Protein AF-A0A1R1XYM7-F1 (afdb_monomer_lite)

Structure (mmCIF, N/CA/C/O backbone):
data_AF-A0A1R1XYM7-F1
#
_entry.id   AF-A0A1R1XYM7-F1
#
loop_
_atom_site.group_PDB
_atom_site.id
_atom_site.type_symbol
_atom_site.label_atom_id
_atom_site.label_alt_id
_atom_site.label_comp_id
_atom_site.label_asym_id
_atom_site.label_entity_id
_atom_site.label_seq_id
_atom_site.pdbx_PDB_ins_code
_atom_site.Cartn_x
_atom_site.Cartn_y
_atom_site.Cartn_z
_atom_site.occupancy
_atom_site.B_iso_or_equiv
_atom_site.auth_seq_id
_atom_site.auth_comp_id
_atom_site.auth_asym_id
_atom_site.auth_atom_id
_atom_site.pdbx_PDB_model_num
ATOM 1 N N . MET A 1 1 ? -26.511 -10.473 -13.320 1.00 28.94 1 MET A N 1
ATOM 2 C CA . MET A 1 1 ? -27.249 -9.234 -13.629 1.00 28.94 1 MET A CA 1
ATOM 3 C C . MET A 1 1 ? -27.789 -8.678 -12.320 1.00 28.94 1 MET A C 1
ATOM 5 O O . MET A 1 1 ? -28.773 -9.198 -11.818 1.00 28.94 1 MET A O 1
ATOM 9 N N . LEU A 1 2 ? -27.101 -7.700 -11.727 1.00 20.98 2 LEU A N 1
ATOM 10 C CA . LEU A 1 2 ? -27.643 -6.892 -10.636 1.00 20.98 2 LEU A CA 1
ATOM 11 C C . LEU A 1 2 ? -27.664 -5.451 -11.152 1.00 20.98 2 LEU A C 1
ATOM 13 O O . LEU A 1 2 ? -26.618 -4.870 -11.427 1.00 20.98 2 LEU A O 1
ATOM 17 N N . LEU A 1 3 ? -28.877 -4.959 -11.401 1.00 19.39 3 LEU A N 1
ATOM 18 C CA . LEU A 1 3 ? -29.184 -3.591 -11.799 1.00 19.39 3 LEU A CA 1
ATOM 19 C C . LEU A 1 3 ? -28.973 -2.669 -10.594 1.00 19.39 3 LEU A C 1
ATOM 21 O O . LEU A 1 3 ? -29.621 -2.862 -9.568 1.00 19.39 3 LEU A O 1
ATOM 25 N N . ILE A 1 4 ? -28.185 -1.610 -10.758 1.00 22.78 4 ILE A N 1
ATOM 26 C CA . ILE A 1 4 ? -28.356 -0.378 -9.984 1.00 22.78 4 ILE A CA 1
ATOM 27 C C . ILE A 1 4 ? -28.741 0.700 -10.998 1.00 22.78 4 ILE A C 1
ATOM 29 O O . ILE A 1 4 ? -27.950 1.086 -11.855 1.00 22.78 4 ILE A O 1
ATOM 33 N N . ARG A 1 5 ? -30.019 1.099 -10.964 1.00 20.03 5 ARG A N 1
ATOM 34 C CA . ARG A 1 5 ? -30.590 2.178 -11.780 1.00 20.03 5 ARG A CA 1
ATOM 35 C C . ARG A 1 5 ? -30.190 3.521 -11.171 1.00 20.03 5 ARG A C 1
ATOM 37 O O . ARG A 1 5 ? -30.667 3.847 -10.089 1.00 20.03 5 ARG A O 1
ATOM 44 N N . PHE A 1 6 ? -29.441 4.330 -11.911 1.00 24.89 6 PHE A N 1
ATOM 45 C CA . PHE A 1 6 ? -29.467 5.782 -11.743 1.00 24.89 6 PHE A CA 1
ATOM 46 C C . PHE A 1 6 ? -30.508 6.364 -12.713 1.00 24.89 6 PHE A C 1
ATOM 48 O O . PHE A 1 6 ? -30.539 6.017 -13.895 1.00 24.89 6 PHE A O 1
ATOM 55 N N . ARG A 1 7 ? -31.439 7.165 -12.183 1.00 22.94 7 ARG A N 1
ATOM 56 C CA . ARG A 1 7 ? -32.520 7.832 -12.929 1.00 22.94 7 ARG A CA 1
ATOM 57 C C . ARG A 1 7 ? -31.950 9.018 -13.729 1.00 22.94 7 ARG A C 1
ATOM 59 O O . ARG A 1 7 ? -31.393 9.909 -13.107 1.00 22.94 7 ARG A O 1
ATOM 66 N N . ASN A 1 8 ? -32.238 9.030 -15.041 1.00 25.27 8 ASN A N 1
ATOM 67 C CA . ASN A 1 8 ? -32.225 10.147 -16.016 1.00 25.27 8 ASN A CA 1
ATOM 68 C C . ASN A 1 8 ? -30.852 10.827 -16.284 1.00 25.27 8 ASN A C 1
ATOM 70 O O . ASN A 1 8 ? -30.163 11.197 -15.354 1.00 25.27 8 ASN A O 1
ATOM 74 N N . ALA A 1 9 ? -30.374 11.075 -17.512 1.00 25.50 9 ALA A N 1
ATOM 75 C CA . ALA A 1 9 ? -31.024 11.134 -18.818 1.00 25.50 9 ALA A CA 1
ATOM 76 C C . ALA A 1 9 ? -30.045 10.838 -19.988 1.00 25.50 9 ALA A C 1
ATOM 78 O O . ALA A 1 9 ? -28.945 11.372 -20.060 1.00 25.50 9 ALA A O 1
ATOM 79 N N . SER A 1 10 ? -30.542 10.002 -20.908 1.00 28.11 10 SER A N 1
ATOM 80 C CA . SER A 1 10 ? -30.482 10.050 -22.383 1.00 28.11 10 SER A CA 1
ATOM 81 C C . SER A 1 10 ? -29.161 10.054 -23.183 1.00 28.11 10 SER A C 1
ATOM 83 O O . SER A 1 10 ? -28.454 11.049 -23.263 1.00 28.11 10 SER A O 1
ATOM 85 N N . LYS A 1 11 ? -29.070 8.977 -23.989 1.00 33.97 11 LYS A N 1
ATOM 86 C CA . LYS A 1 11 ? -28.402 8.779 -25.295 1.00 33.97 11 LYS A CA 1
ATOM 87 C C . LYS A 1 11 ? -26.883 8.560 -25.298 1.00 33.97 11 LYS A C 1
ATOM 89 O O . LYS A 1 11 ? -26.107 9.472 -25.540 1.00 33.97 11 LYS A O 1
ATOM 94 N N . ALA A 1 12 ? -26.493 7.286 -25.246 1.00 24.34 12 ALA A N 1
ATOM 95 C CA . ALA A 1 12 ? -25.263 6.806 -25.873 1.00 24.34 12 ALA A CA 1
ATOM 96 C C . ALA A 1 12 ? -25.554 5.497 -26.621 1.00 24.34 12 ALA A C 1
ATOM 98 O O . ALA A 1 12 ? -26.189 4.592 -26.080 1.00 24.34 12 ALA A O 1
ATOM 99 N N . HIS A 1 13 ? -25.143 5.439 -27.889 1.00 26.58 13 HIS A N 1
ATOM 100 C CA . HIS A 1 13 ? -25.201 4.240 -28.720 1.00 26.58 13 HIS A CA 1
ATOM 101 C C . HIS A 1 13 ? -24.357 3.125 -28.090 1.00 26.58 13 HIS A C 1
ATOM 103 O O . HIS A 1 13 ? -23.227 3.343 -27.657 1.00 26.58 13 HIS A O 1
ATOM 109 N N . SER A 1 14 ? -24.924 1.925 -28.031 1.00 24.17 14 SER A N 1
ATOM 110 C CA . SER A 1 14 ? -24.301 0.723 -27.488 1.00 24.17 14 SER A CA 1
ATOM 111 C C . SER A 1 14 ? -23.293 0.130 -28.474 1.00 24.17 14 SER A C 1
ATOM 113 O O . SER A 1 14 ? -23.689 -0.376 -29.522 1.00 24.17 14 SER A O 1
ATOM 115 N N . ILE A 1 15 ? -22.010 0.125 -28.108 1.00 24.11 15 ILE A N 1
ATOM 116 C CA . ILE A 1 15 ? -20.984 -0.725 -28.724 1.00 24.11 15 ILE A CA 1
ATOM 117 C C . ILE A 1 15 ? -20.681 -1.851 -27.727 1.00 24.11 15 ILE A C 1
ATOM 119 O O . ILE A 1 15 ? -20.154 -1.609 -26.642 1.00 24.11 15 ILE A O 1
ATOM 123 N N . ASN A 1 16 ? -21.071 -3.078 -28.078 1.00 24.23 16 ASN A N 1
ATOM 124 C CA . ASN A 1 16 ? -20.780 -4.294 -27.317 1.00 24.23 16 ASN A CA 1
ATOM 125 C C . ASN A 1 16 ? -19.419 -4.849 -27.752 1.00 24.23 16 ASN A C 1
ATOM 127 O O . ASN A 1 16 ? -19.245 -5.179 -28.922 1.00 24.23 16 ASN A O 1
ATOM 131 N N . ILE A 1 17 ? -18.480 -5.004 -26.816 1.00 24.66 17 ILE A N 1
ATOM 132 C CA . ILE A 1 17 ? -17.216 -5.719 -27.044 1.00 24.66 17 ILE A CA 1
ATOM 133 C C . ILE A 1 17 ? -17.088 -6.817 -25.980 1.00 24.66 17 ILE A C 1
ATOM 135 O O . ILE A 1 17 ? -17.118 -6.535 -24.781 1.00 24.66 17 ILE A O 1
ATOM 139 N N . LYS A 1 18 ? -16.994 -8.077 -26.434 1.00 25.23 18 LYS A N 1
ATOM 140 C CA . LYS A 1 18 ? -16.742 -9.277 -25.616 1.00 25.23 18 LYS A CA 1
ATOM 141 C C . LYS A 1 18 ? -15.237 -9.370 -25.302 1.00 25.23 18 LYS A C 1
ATOM 143 O O . LYS A 1 18 ? -14.416 -9.243 -26.204 1.00 25.23 18 LYS A O 1
ATOM 148 N N . TYR A 1 19 ? -14.896 -9.587 -24.030 1.00 27.75 19 TYR A N 1
ATOM 149 C CA . TYR A 1 19 ? -13.525 -9.709 -23.515 1.00 27.75 19 TYR A CA 1
ATOM 150 C C . TYR A 1 19 ? -13.067 -11.176 -23.520 1.00 27.75 19 TYR A C 1
ATOM 152 O O . TYR A 1 19 ? -13.769 -12.025 -22.973 1.00 27.75 19 TYR A O 1
ATOM 160 N N . THR A 1 20 ? -11.873 -11.468 -24.040 1.00 28.14 20 THR A N 1
ATOM 161 C CA . THR A 1 20 ? -11.160 -12.732 -23.790 1.00 28.14 20 THR A CA 1
ATOM 162 C C . THR A 1 20 ? -9.928 -12.464 -22.922 1.00 28.14 20 THR A C 1
ATOM 164 O O . THR A 1 20 ? -8.996 -11.783 -23.338 1.00 28.14 20 THR A O 1
ATOM 167 N N . SER A 1 21 ? -9.997 -12.976 -21.686 1.00 30.72 21 SER A N 1
ATOM 168 C CA . SER A 1 21 ? -8.914 -13.177 -20.702 1.00 30.72 21 SER A CA 1
ATOM 169 C C . SER A 1 21 ? -8.055 -11.973 -20.280 1.00 30.72 21 SER A C 1
ATOM 171 O O . SER A 1 21 ? -6.839 -12.068 -20.176 1.00 30.72 21 SER A O 1
ATOM 173 N N . ALA A 1 22 ? -8.714 -10.887 -19.877 1.00 24.52 22 ALA A N 1
ATOM 174 C CA . ALA A 1 22 ? -8.220 -9.996 -18.827 1.00 24.52 22 ALA A CA 1
ATOM 175 C C . ALA A 1 22 ? -9.375 -9.743 -17.848 1.00 24.52 22 ALA A C 1
ATOM 177 O O . ALA A 1 22 ? -10.457 -9.326 -18.270 1.00 24.52 22 ALA A O 1
ATOM 178 N N . ILE A 1 23 ? -9.186 -10.003 -16.549 1.00 25.38 23 ILE A N 1
ATOM 179 C CA . ILE A 1 23 ? -10.135 -9.530 -15.533 1.00 25.38 23 ILE A CA 1
ATOM 180 C C . ILE A 1 23 ? -9.902 -8.026 -15.405 1.00 25.38 23 ILE A C 1
ATOM 182 O O . ILE A 1 23 ? -9.105 -7.559 -14.600 1.00 25.38 23 ILE A O 1
ATOM 186 N N . VAL A 1 24 ? -10.592 -7.256 -16.242 1.00 28.27 24 VAL A N 1
ATOM 187 C CA . VAL A 1 24 ? -10.735 -5.818 -16.040 1.00 28.27 24 VAL A CA 1
ATOM 188 C C . VAL A 1 24 ? -11.665 -5.651 -14.845 1.00 28.27 24 VAL A C 1
ATOM 190 O O . VAL A 1 24 ? -12.890 -5.712 -14.987 1.00 28.27 24 VAL A O 1
ATOM 193 N N . LEU A 1 25 ? -11.103 -5.460 -13.650 1.00 26.05 25 LEU A N 1
ATOM 194 C CA . LEU A 1 25 ? -11.881 -4.879 -12.564 1.00 26.05 25 LEU A CA 1
ATOM 195 C C . LEU A 1 25 ? -12.268 -3.471 -13.021 1.00 26.05 25 LEU A C 1
ATOM 197 O O . LEU A 1 25 ? -11.430 -2.573 -13.088 1.00 26.05 25 LEU A O 1
ATOM 201 N N . LYS A 1 26 ? -13.543 -3.288 -13.382 1.00 26.52 26 LYS A N 1
ATOM 202 C CA . LYS A 1 26 ? -14.154 -1.967 -13.539 1.00 26.52 26 LYS A CA 1
ATOM 203 C C . LYS A 1 26 ? -14.088 -1.252 -12.186 1.00 26.52 26 LYS A C 1
ATOM 205 O O . LYS A 1 26 ? -15.036 -1.289 -11.409 1.00 26.52 26 LYS A O 1
ATOM 210 N N . ARG A 1 27 ? -12.971 -0.587 -11.909 1.00 28.58 27 ARG A N 1
ATOM 211 C CA . ARG A 1 27 ? -13.041 0.740 -11.309 1.00 28.58 27 ARG A CA 1
ATOM 212 C C . ARG A 1 27 ? -13.403 1.677 -12.444 1.00 28.58 27 ARG A C 1
ATOM 214 O O . ARG A 1 27 ? -12.796 1.591 -13.513 1.00 28.58 27 ARG A O 1
ATOM 221 N N . ASP A 1 28 ? -14.412 2.513 -12.239 1.00 32.19 28 ASP A N 1
ATOM 222 C CA . ASP A 1 28 ? -14.660 3.630 -13.140 1.00 32.19 28 ASP A CA 1
ATOM 223 C C . ASP A 1 28 ? -13.323 4.314 -13.430 1.00 32.19 28 ASP A C 1
ATOM 225 O O . ASP A 1 28 ? -12.522 4.559 -12.525 1.00 32.19 28 ASP A O 1
ATOM 229 N N . ILE A 1 29 ? -13.053 4.459 -14.725 1.00 33.62 29 ILE A N 1
ATOM 230 C CA . ILE A 1 29 ? -11.801 4.926 -15.311 1.00 33.62 29 ILE A CA 1
ATOM 231 C C . ILE A 1 29 ? -11.244 6.067 -14.460 1.00 33.62 29 ILE A C 1
ATOM 233 O O . ILE A 1 29 ? -11.915 7.081 -14.277 1.00 33.62 29 ILE A O 1
ATOM 237 N N . ILE A 1 30 ? -10.016 5.904 -13.955 1.00 33.38 30 ILE A N 1
ATOM 238 C CA . ILE A 1 30 ? -9.250 7.021 -13.402 1.00 33.38 30 ILE A CA 1
ATOM 239 C C . ILE A 1 30 ? -9.181 8.056 -14.538 1.00 33.38 30 ILE A C 1
ATOM 241 O O . ILE A 1 30 ? -8.586 7.746 -15.573 1.00 33.38 30 ILE A O 1
ATOM 245 N N . PRO A 1 31 ? -9.784 9.252 -14.405 1.00 32.31 31 PRO A N 1
ATOM 246 C CA . PRO A 1 31 ? -9.983 10.200 -15.510 1.00 32.31 31 PRO A CA 1
ATOM 247 C C . PRO A 1 31 ? -8.681 10.834 -16.039 1.00 32.31 31 PRO A C 1
ATOM 249 O O . PRO A 1 31 ? -8.712 11.832 -16.749 1.00 32.31 31 PRO A O 1
ATOM 252 N N . THR A 1 32 ? -7.521 10.277 -15.692 1.00 34.62 32 THR A N 1
ATOM 253 C CA . THR A 1 32 ? -6.195 10.831 -15.971 1.00 34.62 32 THR A CA 1
ATOM 254 C C . THR A 1 32 ? -5.473 10.183 -17.150 1.00 34.62 32 THR A C 1
ATOM 256 O O . THR A 1 32 ? -4.400 10.659 -17.506 1.00 34.62 32 THR A O 1
ATOM 259 N N . TYR A 1 33 ? -5.997 9.110 -17.752 1.00 33.47 33 TYR A N 1
ATOM 260 C CA . TYR A 1 33 ? -5.353 8.467 -18.906 1.00 33.47 33 TYR A CA 1
ATOM 261 C C . TYR A 1 33 ? -6.083 8.804 -20.206 1.00 33.47 33 TYR A C 1
ATOM 263 O O . TYR A 1 33 ? -7.281 8.563 -20.343 1.00 33.47 33 TYR A O 1
ATOM 271 N N . THR A 1 34 ? -5.348 9.351 -21.174 1.00 43.12 34 THR A N 1
ATOM 272 C CA . THR A 1 34 ? -5.870 9.637 -22.513 1.00 43.12 34 THR A CA 1
ATOM 273 C C . THR A 1 34 ? -6.185 8.326 -23.257 1.00 43.12 34 THR A C 1
ATOM 275 O O . THR A 1 34 ? -5.542 7.299 -23.004 1.00 43.12 34 THR A O 1
ATOM 278 N N . PRO A 1 35 ? -7.139 8.319 -24.210 1.00 40.41 35 PRO A N 1
ATOM 279 C CA . PRO A 1 35 ? -7.398 7.163 -25.078 1.00 40.41 35 PRO A CA 1
ATOM 280 C C . PRO A 1 35 ? -6.144 6.617 -25.783 1.00 40.41 35 PRO A C 1
ATOM 282 O O . PRO A 1 35 ? -6.066 5.429 -26.087 1.00 40.41 35 PRO A O 1
ATOM 285 N N . GLN A 1 36 ? -5.147 7.471 -26.012 1.00 42.59 36 GLN A N 1
ATOM 286 C CA . GLN A 1 36 ? -3.870 7.134 -26.630 1.00 42.59 36 GLN A CA 1
ATOM 287 C C . GLN A 1 36 ? -2.888 6.474 -25.644 1.00 42.59 36 GLN A C 1
ATOM 289 O O . GLN A 1 36 ? -2.213 5.523 -26.032 1.00 42.59 36 GLN A O 1
ATOM 294 N N . ASN A 1 37 ? -2.881 6.856 -24.359 1.00 37.06 37 ASN A N 1
ATOM 295 C CA . ASN A 1 37 ? -2.131 6.134 -23.316 1.00 37.06 37 ASN A CA 1
ATOM 296 C C . ASN A 1 37 ? -2.662 4.704 -23.130 1.00 37.06 37 ASN A C 1
ATOM 298 O O . ASN A 1 37 ? -1.899 3.770 -22.894 1.00 37.06 37 ASN A O 1
ATOM 302 N N . LEU A 1 38 ? -3.967 4.503 -23.330 1.00 38.06 38 LEU A N 1
ATOM 303 C CA . LEU A 1 38 ? -4.567 3.168 -23.373 1.00 38.06 38 LEU A CA 1
ATOM 304 C C . LEU A 1 38 ? -4.150 2.366 -24.619 1.00 38.06 38 LEU A C 1
ATOM 306 O O . LEU A 1 38 ? -4.141 1.140 -24.563 1.00 38.06 38 LEU A O 1
ATOM 310 N N . LEU A 1 39 ? -3.802 3.018 -25.735 1.00 39.41 39 LEU A N 1
ATOM 311 C CA . LEU A 1 39 ? -3.324 2.352 -26.953 1.00 39.41 39 LEU A CA 1
ATOM 312 C C . LEU A 1 39 ? -1.877 1.856 -26.803 1.00 39.41 39 LEU A C 1
ATOM 314 O O . LEU A 1 39 ? -1.594 0.728 -27.192 1.00 39.41 39 LEU A O 1
ATOM 318 N N . LEU A 1 40 ? -1.009 2.645 -26.160 1.00 35.09 40 LEU A N 1
ATOM 319 C CA . LEU A 1 40 ? 0.347 2.228 -25.772 1.00 35.09 40 LEU A CA 1
ATOM 320 C C . LEU A 1 40 ? 0.318 1.068 -24.760 1.00 35.09 40 LEU A C 1
ATOM 322 O O . LEU A 1 40 ? 1.163 0.186 -24.778 1.00 35.09 40 LEU A O 1
ATOM 326 N N . LEU A 1 41 ? -0.687 1.026 -23.880 1.00 34.28 41 LEU A N 1
ATOM 327 C CA . LEU A 1 41 ? -0.870 -0.120 -22.989 1.00 34.28 41 LEU A CA 1
ATOM 328 C C . LEU A 1 41 ? -1.375 -1.362 -23.737 1.00 34.28 41 LEU A C 1
ATOM 330 O O . LEU A 1 41 ? -1.025 -2.477 -23.371 1.00 34.28 41 LEU A O 1
ATOM 334 N N . LYS A 1 42 ? -2.162 -1.191 -24.806 1.00 33.56 42 LYS A N 1
ATOM 335 C CA . LYS A 1 42 ? -2.654 -2.295 -25.648 1.00 33.56 42 LYS A CA 1
ATOM 336 C C . LYS A 1 42 ? -1.561 -2.953 -26.491 1.00 33.56 42 LYS A C 1
ATOM 338 O O . LYS A 1 42 ? -1.706 -4.135 -26.791 1.00 33.56 42 LYS A O 1
ATOM 343 N N . THR A 1 43 ? -0.480 -2.251 -26.842 1.00 34.44 43 THR A N 1
ATOM 344 C CA . THR A 1 43 ? 0.644 -2.858 -27.579 1.00 34.44 43 THR A CA 1
ATOM 345 C C . THR A 1 43 ? 1.359 -3.955 -26.784 1.00 34.44 43 THR A C 1
ATOM 347 O O . THR A 1 43 ? 1.895 -4.868 -27.398 1.00 34.44 43 THR A O 1
ATOM 350 N N . PHE A 1 44 ? 1.274 -3.958 -25.446 1.00 33.50 44 PHE A N 1
ATOM 351 C CA . PHE A 1 44 ? 1.811 -5.039 -24.601 1.00 33.50 44 PHE A CA 1
ATOM 352 C C . PHE A 1 44 ? 0.965 -6.328 -24.603 1.00 33.50 44 PHE A C 1
ATOM 354 O O . PHE A 1 44 ? 1.434 -7.361 -24.141 1.00 33.50 44 PHE A O 1
ATOM 361 N N . TYR A 1 45 ? -0.276 -6.297 -25.109 1.00 32.34 45 TYR A N 1
ATOM 362 C CA . TYR A 1 45 ? -1.241 -7.408 -24.998 1.00 32.34 45 TYR A CA 1
ATOM 363 C C . TYR A 1 45 ? -1.629 -8.032 -26.351 1.00 32.34 45 TYR A C 1
ATOM 365 O O . TYR A 1 45 ? -2.745 -8.537 -26.507 1.00 32.34 45 TYR A O 1
ATOM 373 N N . SER A 1 46 ? -0.740 -7.985 -27.350 1.00 30.70 46 SER A N 1
ATOM 374 C CA . SER A 1 46 ? -0.990 -8.555 -28.682 1.00 30.70 46 SER A CA 1
ATOM 375 C C . SER A 1 46 ? -1.386 -10.035 -28.588 1.00 30.70 46 SER A C 1
ATOM 377 O O . SER A 1 46 ? -0.567 -10.896 -28.286 1.00 30.70 46 SER A O 1
ATOM 379 N N . THR A 1 47 ? -2.657 -10.347 -28.847 1.00 33.19 47 THR A N 1
ATOM 380 C CA . THR A 1 47 ? -3.163 -11.724 -28.897 1.00 33.19 47 THR A CA 1
ATOM 381 C C . THR A 1 47 ? -3.742 -11.986 -30.280 1.00 33.19 47 THR A C 1
ATOM 383 O O . THR A 1 47 ? -4.854 -11.578 -30.615 1.00 33.19 47 THR A O 1
ATOM 386 N N . LYS A 1 48 ? -2.962 -12.665 -31.126 1.00 31.89 48 LYS A N 1
ATOM 387 C CA . LYS A 1 48 ? -3.472 -13.268 -32.361 1.00 31.89 48 LYS A CA 1
ATOM 388 C C . LYS A 1 48 ? -4.244 -14.549 -32.018 1.00 31.89 48 LYS A C 1
ATOM 390 O O . LYS A 1 48 ? -3.688 -15.466 -31.432 1.00 31.89 48 LYS A O 1
ATOM 395 N N . ASN A 1 49 ? -5.503 -14.581 -32.460 1.00 31.92 49 ASN A N 1
ATOM 396 C CA . ASN A 1 49 ? -6.340 -15.738 -32.810 1.00 31.92 49 ASN A CA 1
ATOM 397 C C . ASN A 1 49 ? -6.409 -16.931 -31.836 1.00 31.92 49 ASN A C 1
ATOM 399 O O . ASN A 1 49 ? -5.666 -17.897 -31.972 1.00 31.92 49 ASN A O 1
ATOM 403 N N . VAL A 1 50 ? -7.458 -16.958 -31.007 1.00 31.39 50 VAL A N 1
ATOM 404 C CA . VAL A 1 50 ? -8.026 -18.206 -30.469 1.00 31.39 50 VAL A CA 1
ATOM 405 C C . VAL A 1 50 ? -9.518 -18.236 -30.804 1.00 31.39 50 VAL A C 1
ATOM 407 O O . VAL A 1 50 ? -10.276 -17.365 -30.379 1.00 31.39 50 VAL A O 1
ATOM 410 N N . LYS A 1 51 ? -9.939 -19.222 -31.605 1.00 28.55 51 LYS A N 1
ATOM 411 C CA . LYS A 1 51 ? -11.355 -19.566 -31.805 1.00 28.55 51 LYS A CA 1
ATOM 412 C C . LYS A 1 51 ? -11.833 -20.358 -30.589 1.00 28.55 51 LYS A C 1
ATOM 414 O O . LYS A 1 51 ? -11.146 -21.282 -30.167 1.00 28.55 51 LYS A O 1
ATOM 419 N N . ILE A 1 52 ? -13.004 -20.016 -30.059 1.00 32.12 52 ILE A N 1
ATOM 420 C CA . ILE A 1 52 ? -13.670 -20.778 -29.000 1.00 32.12 52 ILE A CA 1
ATOM 421 C C . ILE A 1 52 ? -15.017 -21.244 -29.545 1.00 32.12 52 ILE A C 1
ATOM 423 O O . ILE A 1 52 ? -15.828 -20.428 -29.981 1.00 32.12 52 ILE A O 1
ATOM 427 N N . GLU A 1 53 ? -15.216 -22.558 -29.530 1.00 30.64 53 GLU A N 1
ATOM 428 C CA . GLU A 1 53 ? -16.502 -23.210 -29.750 1.00 30.64 53 GLU A CA 1
ATOM 429 C C . GLU A 1 53 ? -17.366 -23.060 -28.489 1.00 30.64 53 GLU A C 1
ATOM 431 O O . GLU A 1 53 ? -16.925 -23.346 -27.374 1.00 30.64 53 GLU A O 1
ATOM 436 N N . GLU A 1 54 ? -18.597 -22.576 -28.658 1.00 33.84 54 GLU A N 1
ATOM 437 C CA . GLU A 1 54 ? -19.591 -22.519 -27.587 1.00 33.84 54 GLU A CA 1
ATOM 438 C C . GLU A 1 54 ? -20.154 -23.928 -27.350 1.00 33.84 54 GLU A C 1
ATOM 440 O O . GLU A 1 54 ? -20.766 -24.520 -28.237 1.00 33.84 54 GLU A O 1
ATOM 445 N N . SER A 1 55 ? -19.978 -24.458 -26.136 1.00 33.19 55 SER A N 1
ATOM 446 C CA . SER A 1 55 ? -20.814 -25.548 -25.629 1.00 33.19 55 SER A CA 1
ATOM 447 C C . SER A 1 55 ? -21.625 -25.052 -24.433 1.00 33.19 55 SER A C 1
ATOM 449 O O . SER A 1 55 ? -21.124 -24.831 -23.329 1.00 33.19 55 SER A O 1
ATOM 451 N N . ASP A 1 56 ? -22.910 -24.835 -24.697 1.00 40.19 56 ASP A N 1
ATOM 452 C CA . ASP A 1 56 ? -23.946 -24.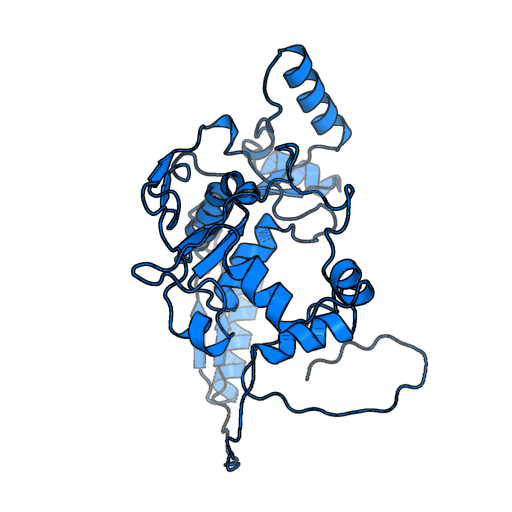555 -23.714 1.00 40.19 56 ASP A CA 1
ATOM 453 C C . ASP A 1 56 ? -24.294 -25.827 -22.928 1.00 40.19 56 ASP A C 1
ATOM 455 O O . ASP A 1 56 ? -24.855 -26.771 -23.483 1.00 40.19 56 ASP A O 1
ATOM 459 N N . ASN A 1 57 ? -24.000 -25.837 -21.622 1.00 38.69 57 ASN A N 1
ATOM 460 C CA . ASN A 1 57 ? -24.904 -26.329 -20.568 1.00 38.69 57 ASN A CA 1
ATOM 461 C C . ASN A 1 57 ? -24.251 -26.220 -19.177 1.00 38.69 57 ASN A C 1
ATOM 463 O O . ASN A 1 57 ? -23.519 -27.108 -18.745 1.00 38.69 57 ASN A O 1
ATOM 467 N N . LEU A 1 58 ? -24.565 -25.166 -18.412 1.00 38.88 58 LEU A N 1
ATOM 468 C CA . LEU A 1 58 ? -24.336 -25.169 -16.961 1.00 38.88 58 LEU A CA 1
ATOM 469 C C . LEU A 1 58 ? -25.648 -25.486 -16.236 1.00 38.88 58 LEU A C 1
ATOM 471 O O . LEU A 1 58 ? -26.435 -24.586 -15.930 1.00 38.88 58 LEU A O 1
ATOM 475 N N . SER A 1 59 ? -25.847 -26.751 -15.858 1.00 46.03 59 SER A N 1
ATOM 476 C CA . SER A 1 59 ? -26.694 -27.057 -14.705 1.00 46.03 59 SER A CA 1
ATOM 477 C C . SER A 1 59 ? -26.022 -26.431 -13.476 1.00 46.03 59 SER A C 1
ATOM 479 O O . SER A 1 59 ? -25.008 -26.932 -12.985 1.00 46.03 59 SER A O 1
ATOM 481 N N . ARG A 1 60 ? -26.500 -25.274 -13.012 1.00 53.62 60 ARG A N 1
ATOM 482 C CA . ARG A 1 60 ? -25.881 -24.584 -11.871 1.00 53.62 60 ARG A CA 1
ATOM 483 C C . ARG A 1 60 ? -26.158 -25.360 -10.579 1.00 53.62 60 ARG A C 1
ATOM 485 O O . ARG A 1 60 ? -27.249 -25.257 -10.030 1.00 53.62 60 ARG A O 1
ATOM 492 N N . ASP A 1 61 ? -25.164 -26.102 -10.090 1.00 75.12 61 ASP A N 1
ATOM 493 C CA . ASP A 1 61 ? -25.142 -26.702 -8.745 1.00 75.12 61 ASP A CA 1
ATOM 494 C C . ASP A 1 61 ? -25.327 -25.576 -7.702 1.00 75.12 61 ASP A C 1
ATOM 496 O O . ASP A 1 61 ? -24.441 -24.737 -7.513 1.00 75.12 61 ASP A O 1
ATOM 500 N N . ILE A 1 62 ? -26.517 -25.472 -7.092 1.00 79.31 62 ILE A N 1
ATOM 501 C CA . ILE A 1 62 ? -26.861 -24.401 -6.140 1.00 79.31 62 ILE A CA 1
ATOM 502 C C . ILE A 1 62 ? -25.975 -24.549 -4.898 1.00 79.31 62 ILE A C 1
ATOM 504 O O . ILE A 1 62 ? -25.939 -25.603 -4.274 1.00 79.31 62 ILE A O 1
ATOM 508 N N . ARG A 1 63 ? -25.275 -23.488 -4.485 1.00 76.94 63 ARG A N 1
ATOM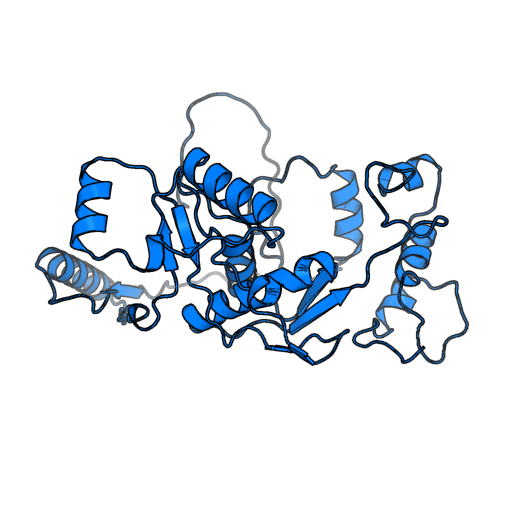 509 C CA . ARG A 1 63 ? -24.425 -23.494 -3.283 1.00 76.94 63 ARG A CA 1
ATOM 510 C C . ARG A 1 63 ? -24.670 -22.243 -2.452 1.00 76.94 63 ARG A C 1
ATOM 512 O O . ARG A 1 63 ? -24.619 -21.135 -2.977 1.00 76.94 63 ARG A O 1
ATOM 519 N N . VAL A 1 64 ? -24.908 -22.411 -1.157 1.00 72.00 64 VAL A N 1
ATOM 520 C CA . VAL A 1 64 ? -25.181 -21.318 -0.208 1.00 72.00 64 VAL A CA 1
ATOM 521 C C . VAL A 1 64 ? -24.345 -21.482 1.059 1.00 72.00 64 VAL A C 1
ATOM 523 O O . VAL A 1 64 ? -23.822 -22.568 1.316 1.00 72.00 64 VAL A O 1
ATOM 526 N N . ARG A 1 65 ? -24.192 -20.414 1.853 1.00 77.25 65 ARG A N 1
ATOM 527 C CA . ARG A 1 65 ? -23.355 -20.442 3.063 1.00 77.25 65 ARG A CA 1
ATOM 528 C C . ARG A 1 65 ? -23.934 -19.680 4.246 1.00 77.25 65 ARG A C 1
ATOM 530 O O . ARG A 1 65 ? -24.502 -18.602 4.055 1.00 77.25 65 ARG A O 1
ATOM 537 N N . PHE A 1 66 ? -23.687 -20.199 5.448 1.00 78.25 66 PHE A N 1
ATOM 538 C CA . PHE A 1 66 ? -23.810 -19.474 6.712 1.00 78.25 66 PHE A CA 1
ATOM 539 C C . PHE A 1 66 ? -22.414 -19.204 7.273 1.00 78.25 66 PHE A C 1
ATOM 541 O O . PHE A 1 66 ? -21.616 -20.135 7.389 1.00 78.25 66 PHE A O 1
ATOM 548 N N . ALA A 1 67 ? -22.128 -17.935 7.571 1.00 71.50 67 ALA A N 1
ATOM 549 C CA . ALA A 1 67 ? -20.789 -17.491 7.927 1.00 71.50 67 ALA A CA 1
ATOM 550 C C . ALA A 1 67 ? -20.759 -16.639 9.211 1.00 71.50 67 ALA A C 1
ATOM 552 O O . ALA A 1 67 ? -20.733 -15.411 9.117 1.00 71.50 67 ALA A O 1
ATOM 553 N N . PRO A 1 68 ? -20.881 -17.251 10.406 1.00 64.50 68 PRO A N 1
ATOM 554 C CA . PRO A 1 68 ? -20.833 -16.522 11.671 1.00 64.50 68 PRO A CA 1
ATOM 555 C C . PRO A 1 68 ? -19.384 -16.234 12.102 1.00 64.50 68 PRO A C 1
ATOM 557 O O . PRO A 1 68 ? -18.526 -17.107 11.980 1.00 64.50 68 PRO A O 1
ATOM 560 N N . SER A 1 69 ? -19.130 -15.051 12.673 1.00 56.72 69 SER A N 1
ATOM 561 C CA . SER A 1 69 ? -17.898 -14.783 13.439 1.00 56.72 69 SER A CA 1
ATOM 562 C C . SER A 1 69 ? -18.004 -15.414 14.841 1.00 56.72 69 SER A C 1
ATOM 564 O O . SER A 1 69 ? -19.104 -15.445 15.409 1.00 56.72 69 SER A O 1
ATOM 566 N N . PRO A 1 70 ? -16.901 -15.922 15.430 1.00 61.44 70 PRO A N 1
ATOM 567 C CA . PRO A 1 70 ? -16.881 -16.544 16.753 1.00 61.44 70 PRO A CA 1
ATOM 568 C C . PRO A 1 70 ? -16.854 -15.517 17.902 1.00 61.44 70 PRO A C 1
ATOM 570 O O . PRO A 1 70 ? -16.376 -15.814 18.994 1.00 61.44 70 PRO A O 1
ATOM 573 N N . THR A 1 71 ? -17.375 -14.306 17.696 1.00 49.47 71 THR A N 1
ATOM 574 C CA . THR A 1 71 ? -17.376 -13.212 18.688 1.00 49.47 71 THR A CA 1
ATOM 575 C C . THR A 1 71 ? -18.446 -13.338 19.779 1.00 49.47 71 THR A C 1
ATOM 577 O O . THR A 1 71 ? -18.569 -12.456 20.631 1.00 49.47 71 THR A O 1
ATOM 580 N N . GLY A 1 72 ? -19.208 -14.439 19.810 1.00 56.69 72 GLY A N 1
ATOM 581 C CA . GLY A 1 72 ? -20.216 -14.711 20.836 1.00 56.69 72 GLY A CA 1
ATOM 582 C C . GLY A 1 72 ? -21.082 -15.943 20.546 1.00 56.69 72 GLY A C 1
ATOM 583 O O . GLY A 1 72 ? -20.858 -16.676 19.585 1.00 56.69 72 GLY A O 1
ATOM 584 N N . LYS A 1 73 ? -22.098 -16.183 21.390 1.00 64.31 73 LYS A N 1
ATOM 585 C CA . LYS A 1 73 ? -23.084 -17.260 21.172 1.00 64.31 73 LYS A CA 1
ATOM 586 C C . LYS A 1 73 ? -23.962 -16.950 19.951 1.00 64.31 73 LYS A C 1
ATOM 588 O O . LYS A 1 73 ? -24.305 -15.796 19.702 1.00 64.31 73 LYS A O 1
ATOM 593 N N . LEU A 1 74 ? -24.389 -17.988 19.227 1.00 63.91 74 LEU A N 1
ATOM 594 C CA . LEU A 1 74 ? -25.319 -17.858 18.101 1.00 63.91 74 LEU A CA 1
ATOM 595 C C . LEU A 1 74 ? -26.643 -17.220 18.559 1.00 63.91 74 LEU A C 1
ATOM 597 O O . LEU A 1 74 ? -27.396 -17.820 19.323 1.00 63.91 74 LEU A O 1
ATOM 601 N N . HIS A 1 75 ? -26.943 -16.017 18.069 1.00 68.50 75 HIS A N 1
ATOM 602 C CA . HIS A 1 75 ? -28.205 -15.329 18.350 1.00 68.50 75 HIS A CA 1
ATOM 603 C C . HIS A 1 75 ? -29.311 -15.728 17.355 1.00 68.50 75 HIS A C 1
ATOM 605 O O . HIS A 1 75 ? -29.048 -16.265 16.274 1.00 68.50 75 HIS A O 1
ATOM 611 N N . LEU A 1 76 ? -30.570 -15.415 17.688 1.00 67.44 76 LEU A N 1
ATOM 612 C CA . LEU A 1 76 ? -31.757 -15.842 16.929 1.00 67.44 76 LEU A CA 1
ATOM 613 C C . LEU A 1 76 ? -31.738 -15.400 15.451 1.00 67.44 76 LEU A C 1
ATOM 615 O O . LEU A 1 76 ? -32.166 -16.138 14.566 1.00 67.44 76 LEU A O 1
ATOM 619 N N . GLY A 1 77 ? -31.189 -14.215 15.166 1.00 66.81 77 GLY A N 1
ATOM 620 C CA . GLY A 1 77 ? -31.019 -13.708 13.799 1.00 66.81 77 GLY A CA 1
ATOM 621 C C . GLY A 1 77 ? -30.005 -14.510 12.972 1.00 66.81 77 GLY A C 1
ATOM 622 O O . GLY A 1 77 ? -30.259 -14.794 11.797 1.00 66.81 77 GLY A O 1
ATOM 623 N N . GLY A 1 78 ? -28.897 -14.932 13.590 1.00 63.88 78 GLY A N 1
ATOM 624 C CA . GLY A 1 78 ? -27.923 -15.835 12.977 1.00 63.88 78 GLY A CA 1
ATOM 625 C C . GLY A 1 78 ? -28.533 -17.210 12.704 1.00 63.88 78 GLY A C 1
ATOM 626 O O . GLY A 1 78 ? -28.433 -17.712 11.585 1.00 63.88 78 GLY A O 1
ATOM 627 N N . LEU A 1 79 ? -29.271 -17.764 13.673 1.00 72.00 79 LEU A N 1
ATOM 628 C CA . LEU A 1 79 ? -29.977 -19.041 13.518 1.00 72.00 79 LEU A CA 1
ATOM 629 C C . LEU A 1 79 ? -30.995 -19.002 12.367 1.00 72.00 79 LEU A C 1
ATOM 631 O O . LEU A 1 79 ? -31.001 -19.889 11.515 1.00 72.00 79 LEU A O 1
ATOM 635 N N . ARG A 1 80 ? -31.812 -17.943 12.288 1.00 78.50 80 ARG A N 1
ATOM 636 C CA . ARG A 1 80 ? -32.768 -17.739 11.186 1.00 78.50 80 ARG A CA 1
ATOM 637 C C . ARG A 1 80 ? -32.067 -17.694 9.827 1.00 78.50 80 ARG A C 1
ATOM 639 O O . ARG A 1 80 ? -32.536 -18.294 8.863 1.00 78.50 80 ARG A O 1
ATOM 646 N N . THR A 1 81 ? -30.931 -17.005 9.749 1.00 67.44 81 THR A N 1
ATOM 647 C CA . THR A 1 81 ? -30.138 -16.889 8.517 1.00 67.44 81 THR A CA 1
ATOM 648 C C . THR A 1 81 ? -29.554 -18.237 8.093 1.00 67.44 81 THR A C 1
ATOM 650 O O . THR A 1 81 ? -29.636 -18.592 6.914 1.00 67.44 81 THR A O 1
ATOM 653 N N . ALA A 1 82 ? -29.020 -19.016 9.038 1.00 76.12 82 ALA A N 1
ATOM 654 C CA . ALA A 1 82 ? -28.548 -20.376 8.788 1.00 76.12 82 ALA A CA 1
ATOM 655 C C . ALA A 1 82 ? -29.680 -21.276 8.271 1.00 76.12 82 ALA A C 1
ATOM 657 O O . ALA A 1 82 ? -29.521 -21.950 7.252 1.00 76.12 82 ALA A O 1
ATOM 658 N N . LEU A 1 83 ? -30.847 -21.213 8.922 1.00 76.00 83 LEU A N 1
ATOM 659 C CA . LEU A 1 83 ? -32.030 -21.988 8.560 1.00 76.00 83 LEU A CA 1
ATOM 660 C C . LEU A 1 83 ? -32.507 -21.679 7.136 1.00 76.00 83 LEU A C 1
ATOM 662 O O . LEU A 1 83 ? -32.755 -22.599 6.365 1.00 76.00 83 LEU A O 1
ATOM 666 N N . TYR A 1 84 ? -32.598 -20.407 6.745 1.00 86.94 84 TYR A N 1
ATOM 667 C CA . TYR A 1 84 ? -33.054 -20.042 5.397 1.00 86.94 84 TYR A CA 1
ATOM 668 C C . TYR A 1 84 ? -32.080 -20.489 4.306 1.00 86.94 84 TYR A C 1
ATOM 670 O O . TYR A 1 84 ? -32.514 -20.994 3.271 1.00 86.94 84 TYR A O 1
ATOM 678 N N . ASN A 1 85 ? -30.772 -20.368 4.551 1.00 73.56 85 ASN A N 1
ATOM 679 C CA . ASN A 1 85 ? -29.754 -20.892 3.640 1.00 73.56 85 ASN A CA 1
ATOM 680 C C . ASN A 1 85 ? -29.891 -22.415 3.495 1.00 73.56 85 ASN A C 1
ATOM 682 O O . ASN A 1 85 ? -29.939 -22.927 2.379 1.00 73.56 85 ASN A O 1
ATOM 686 N N . TYR A 1 86 ? -30.045 -23.133 4.608 1.00 79.62 86 TYR A N 1
ATOM 687 C CA . TYR A 1 86 ? -30.256 -24.577 4.599 1.00 79.62 86 TYR A CA 1
ATOM 688 C C . TYR A 1 86 ? -31.521 -24.988 3.825 1.00 79.62 86 TYR A C 1
ATOM 690 O O . TYR A 1 86 ? -31.453 -25.840 2.937 1.00 79.62 86 TYR A O 1
ATOM 698 N N . LEU A 1 87 ? -32.668 -24.356 4.104 1.00 80.94 87 LEU A N 1
ATOM 699 C CA . LEU A 1 87 ? -33.939 -24.651 3.432 1.00 80.94 87 LEU A CA 1
ATOM 700 C C . LEU A 1 87 ? -33.868 -24.372 1.925 1.00 80.94 87 LEU A C 1
ATOM 702 O O . LEU A 1 87 ? -34.369 -25.165 1.126 1.00 80.94 87 LEU A O 1
ATOM 706 N N . PHE A 1 88 ? -33.212 -23.280 1.525 1.00 80.75 88 PHE A N 1
ATOM 707 C CA . PHE A 1 88 ? -33.038 -22.927 0.120 1.00 80.75 88 PHE A CA 1
ATOM 708 C C . PHE A 1 88 ? -32.129 -23.914 -0.622 1.00 80.75 88 PHE A C 1
ATOM 710 O O . PHE A 1 88 ? -32.489 -24.358 -1.714 1.00 80.75 88 PHE A O 1
ATOM 717 N N . ALA A 1 89 ? -30.990 -24.305 -0.038 1.00 82.50 89 ALA A N 1
ATOM 718 C CA . ALA A 1 89 ? -30.145 -25.354 -0.610 1.00 82.50 89 ALA A CA 1
ATOM 719 C C . ALA A 1 89 ? -30.921 -26.664 -0.751 1.00 82.50 89 ALA A C 1
ATOM 721 O O . ALA A 1 89 ? -30.940 -27.249 -1.830 1.00 82.50 89 ALA A O 1
ATOM 722 N N . ARG A 1 90 ? -31.639 -27.082 0.297 1.00 81.25 90 ARG A N 1
ATOM 723 C CA . ARG A 1 90 ? -32.405 -28.332 0.295 1.00 81.25 90 ARG A CA 1
ATOM 724 C C . ARG A 1 90 ? -33.483 -28.355 -0.789 1.00 81.25 90 ARG A C 1
ATOM 726 O O . ARG A 1 90 ? -33.562 -29.326 -1.536 1.00 81.25 90 ARG A O 1
ATOM 733 N N . LYS A 1 91 ? -34.272 -27.279 -0.919 1.00 85.56 91 LYS A N 1
ATOM 734 C CA . LYS A 1 91 ? -35.317 -27.152 -1.953 1.00 85.56 91 LYS A CA 1
ATOM 735 C C . LYS A 1 91 ? -34.751 -27.299 -3.367 1.00 85.56 91 LYS A C 1
ATOM 737 O O . LYS A 1 91 ? -35.402 -27.879 -4.228 1.00 85.56 91 LYS A O 1
ATOM 742 N N . ASN A 1 92 ? -33.545 -26.786 -3.596 1.00 85.88 92 ASN A N 1
ATOM 743 C CA . ASN A 1 92 ? -32.913 -26.753 -4.913 1.00 85.88 92 ASN A CA 1
ATOM 744 C C . ASN A 1 92 ? -31.859 -27.856 -5.116 1.00 85.88 92 ASN A C 1
ATOM 746 O O . ASN A 1 92 ? -31.055 -27.746 -6.036 1.00 85.88 92 ASN A O 1
ATOM 750 N N . LYS A 1 93 ? -31.833 -28.893 -4.261 1.00 88.25 93 LYS A N 1
ATOM 751 C CA . LYS A 1 93 ? -30.830 -29.981 -4.293 1.00 88.25 93 LYS A CA 1
ATOM 752 C C . LYS A 1 93 ? -29.377 -29.472 -4.321 1.00 88.25 93 LYS A C 1
ATOM 754 O O . LYS A 1 93 ? -28.505 -30.084 -4.926 1.00 88.25 93 LYS A O 1
ATOM 759 N N . GLY A 1 94 ? -29.142 -28.336 -3.673 1.00 83.12 94 GLY A N 1
ATOM 760 C CA . GLY A 1 94 ? -27.854 -27.670 -3.576 1.00 83.12 94 GLY A CA 1
ATOM 761 C C . GLY A 1 94 ? -27.082 -27.999 -2.297 1.00 83.12 94 GLY A C 1
ATOM 762 O O . GLY A 1 94 ? -27.541 -28.749 -1.436 1.00 83.12 94 GLY A O 1
ATOM 763 N N . LYS A 1 95 ? -25.910 -27.381 -2.136 1.00 77.81 95 LYS A N 1
ATOM 764 C CA . LYS A 1 95 ? -25.006 -27.564 -0.989 1.00 77.81 95 LYS A CA 1
ATOM 765 C C . LYS A 1 95 ? -25.087 -26.387 -0.017 1.00 77.81 95 LYS A C 1
ATOM 767 O O . LYS A 1 95 ? -25.035 -25.228 -0.427 1.00 77.81 95 LYS A O 1
ATOM 772 N N . PHE A 1 96 ? -25.156 -26.693 1.277 1.00 81.12 96 PHE A N 1
ATOM 773 C CA . PHE A 1 96 ? -25.074 -25.724 2.370 1.00 81.12 96 PHE A CA 1
ATOM 774 C C . PHE A 1 96 ? -23.694 -25.805 3.030 1.00 81.12 96 PHE A C 1
ATOM 776 O O . PHE A 1 96 ? -23.295 -26.869 3.493 1.00 81.12 96 PHE A O 1
ATOM 783 N N . VAL A 1 97 ? -22.967 -24.689 3.051 1.00 77.50 97 VAL A N 1
ATOM 784 C CA . VAL A 1 97 ? -21.615 -24.592 3.616 1.00 77.50 97 VAL A CA 1
ATOM 785 C C . VAL A 1 97 ? -21.653 -23.784 4.914 1.00 77.50 97 VAL A C 1
ATOM 787 O O . VAL A 1 97 ? -22.171 -22.667 4.937 1.00 77.50 97 VAL A O 1
ATOM 790 N N . LEU A 1 98 ? -21.076 -24.324 5.985 1.00 67.25 98 LEU A N 1
ATOM 791 C CA . LEU A 1 98 ? -20.765 -23.569 7.198 1.00 67.25 98 LEU A CA 1
ATOM 792 C C . LEU A 1 98 ? -19.317 -23.083 7.102 1.00 67.25 98 LEU A C 1
ATOM 794 O O . LEU A 1 98 ? -18.416 -23.895 6.908 1.00 67.25 98 LEU A O 1
ATOM 798 N N . ARG A 1 99 ? -19.099 -21.773 7.224 1.00 67.25 99 ARG A N 1
ATOM 799 C CA . ARG A 1 99 ? -17.763 -21.165 7.250 1.00 67.25 99 ARG A CA 1
ATOM 800 C C . ARG A 1 99 ? -17.651 -20.297 8.492 1.00 67.25 99 ARG A C 1
ATOM 802 O O . ARG A 1 99 ? -18.292 -19.262 8.547 1.00 67.25 99 ARG A O 1
ATOM 809 N N . ILE A 1 100 ? -16.893 -20.712 9.496 1.00 57.19 100 ILE A N 1
ATOM 810 C CA . ILE A 1 100 ? -16.670 -19.846 10.656 1.00 57.19 100 ILE A CA 1
ATOM 811 C C . ILE A 1 100 ? -15.726 -18.725 10.217 1.00 57.19 100 ILE A C 1
ATOM 813 O O . ILE A 1 100 ? -14.673 -19.002 9.655 1.00 57.19 100 ILE A O 1
ATOM 817 N N . GLU A 1 101 ? -16.136 -17.474 10.407 1.00 56.72 101 GLU A N 1
ATOM 818 C CA . GLU A 1 101 ? -15.306 -16.293 10.140 1.00 56.72 101 GLU A CA 1
ATOM 819 C C . GLU A 1 101 ? -14.442 -16.030 11.379 1.00 56.72 101 GLU A C 1
ATOM 821 O O . GLU A 1 101 ? -14.701 -15.100 12.136 1.00 56.72 101 GLU A O 1
ATOM 826 N N . ASP A 1 102 ? -13.468 -16.903 11.651 1.00 52.47 102 ASP A N 1
ATOM 827 C CA . ASP A 1 102 ? -12.585 -16.849 12.826 1.00 52.47 102 ASP A CA 1
ATOM 828 C C . ASP A 1 102 ? -11.351 -15.952 12.648 1.00 52.47 102 ASP A C 1
ATOM 830 O O . ASP A 1 102 ? -10.347 -16.103 13.345 1.00 52.47 102 ASP A O 1
ATOM 834 N N . THR A 1 103 ? -11.459 -14.951 11.774 1.00 49.75 103 THR A N 1
ATOM 835 C CA . THR A 1 103 ? -10.417 -13.947 11.508 1.00 49.75 103 THR A CA 1
ATOM 836 C C . THR A 1 103 ? -10.228 -12.938 12.647 1.00 49.75 103 THR A C 1
ATOM 838 O O . THR A 1 103 ? -9.359 -12.080 12.562 1.00 49.75 103 THR A O 1
ATOM 841 N N . ASP A 1 104 ? -10.996 -13.041 13.737 1.00 47.03 104 ASP A N 1
ATOM 842 C CA . ASP A 1 104 ? -10.857 -12.202 14.939 1.00 47.03 104 ASP A CA 1
ATOM 843 C C . ASP A 1 104 ? -9.619 -12.548 15.797 1.00 47.03 104 ASP A C 1
ATOM 845 O O . ASP A 1 104 ? -9.451 -12.004 16.890 1.00 47.03 104 ASP A O 1
ATOM 849 N N . LYS A 1 105 ? -8.754 -13.471 15.349 1.00 45.22 105 LYS A N 1
ATOM 850 C CA . LYS A 1 105 ? -7.554 -13.863 16.104 1.00 45.22 105 LYS A CA 1
ATOM 851 C C . LYS A 1 105 ? -6.394 -12.878 16.025 1.00 45.22 105 LYS A C 1
ATOM 853 O O . LYS A 1 105 ? -5.548 -12.932 16.910 1.00 45.22 105 LYS A O 1
ATOM 858 N N . ASP A 1 106 ? -6.407 -11.938 15.086 1.00 48.72 106 ASP A N 1
ATOM 859 C CA . ASP A 1 106 ? -5.421 -10.866 15.047 1.00 48.72 106 ASP A CA 1
ATOM 860 C C . ASP A 1 106 ? -6.129 -9.513 15.057 1.00 48.72 106 ASP A C 1
ATOM 862 O O . ASP A 1 106 ? -6.957 -9.209 14.201 1.00 48.72 106 ASP A O 1
ATOM 866 N N . ASP A 1 107 ? -5.788 -8.696 16.054 1.00 66.81 107 ASP A N 1
ATOM 867 C CA . ASP A 1 107 ? -6.186 -7.298 16.245 1.00 66.81 107 ASP A CA 1
ATOM 868 C C . ASP A 1 107 ? -5.592 -6.418 15.125 1.00 66.81 107 ASP A C 1
ATOM 870 O O . ASP A 1 107 ? -4.824 -5.498 15.380 1.00 66.81 107 ASP A O 1
ATOM 874 N N . LEU A 1 108 ? -5.862 -6.764 13.859 1.00 75.06 108 LEU A N 1
ATOM 875 C CA . LEU A 1 108 ? -5.250 -6.204 12.653 1.00 75.06 108 LEU A CA 1
ATOM 876 C C . LEU A 1 108 ? -5.587 -4.726 12.494 1.00 75.06 108 LEU A C 1
ATOM 878 O O . LEU A 1 108 ? -4.821 -3.973 11.894 1.00 75.06 108 LEU A O 1
ATOM 882 N N . ALA A 1 109 ? -6.744 -4.298 12.991 1.00 86.25 109 ALA A N 1
ATOM 883 C CA . ALA A 1 109 ? -7.211 -2.941 12.819 1.00 86.25 109 ALA A CA 1
ATOM 884 C C . ALA A 1 109 ? -8.111 -2.482 13.966 1.00 86.25 109 ALA A C 1
ATOM 886 O O . ALA A 1 109 ? -8.828 -3.270 14.571 1.00 86.25 109 ALA A O 1
ATOM 887 N N . TYR A 1 110 ? -8.126 -1.173 14.208 1.00 85.31 110 TYR A N 1
ATOM 888 C CA . TYR A 1 110 ? -8.944 -0.548 15.247 1.00 85.31 110 TYR A CA 1
ATOM 889 C C . TYR A 1 110 ? -9.580 0.757 14.764 1.00 85.31 110 TYR A C 1
ATOM 891 O O . TYR A 1 110 ? -9.120 1.401 13.813 1.00 85.31 110 TYR A O 1
ATOM 899 N N . LYS A 1 111 ? -10.650 1.172 15.454 1.00 88.12 111 LYS A N 1
ATOM 900 C CA . LYS A 1 111 ? -11.328 2.451 15.211 1.00 88.12 111 LYS A CA 1
ATOM 901 C C . LYS A 1 111 ? -10.523 3.599 15.811 1.00 88.12 111 LYS A C 1
ATOM 903 O O . LYS A 1 111 ? -10.199 3.601 16.995 1.00 88.12 111 LYS A O 1
ATOM 908 N N . CYS A 1 112 ? -10.233 4.608 15.001 1.00 94.25 112 CYS A N 1
ATOM 909 C CA . CYS A 1 112 ? -9.557 5.828 15.410 1.00 94.25 112 CYS A CA 1
ATOM 910 C C . CYS A 1 112 ? -10.502 7.025 15.298 1.00 94.25 112 CYS A C 1
ATOM 912 O O . CYS A 1 112 ? -10.903 7.405 14.200 1.00 94.25 112 CYS A O 1
ATOM 914 N N . PHE A 1 113 ? -10.799 7.640 16.442 1.00 95.50 113 PHE A N 1
ATOM 915 C CA . PHE A 1 113 ? -11.703 8.788 16.579 1.00 95.50 113 PHE A CA 1
ATOM 916 C C . PHE A 1 113 ? -10.958 10.137 16.658 1.00 95.50 113 PHE A C 1
ATOM 918 O O . PHE A 1 113 ? -11.523 11.135 17.115 1.00 95.50 113 PHE A O 1
ATOM 925 N N . CYS A 1 114 ? -9.668 10.175 16.298 1.00 94.94 114 CYS A N 1
ATOM 926 C CA . CYS A 1 114 ? -8.890 11.416 16.277 1.00 94.94 114 CYS A CA 1
ATOM 927 C C . CYS A 1 114 ? -9.383 12.336 15.152 1.00 94.94 114 CYS A C 1
ATOM 929 O O . CYS A 1 114 ? -9.472 11.906 14.003 1.00 94.94 114 CYS A O 1
ATOM 931 N N . SER A 1 115 ? -9.639 13.608 15.468 1.00 93.44 115 SER A N 1
ATOM 932 C CA . SER A 1 115 ? -9.914 14.638 14.462 1.00 93.44 115 SER A CA 1
ATOM 933 C C . SER A 1 115 ? -8.635 15.049 13.727 1.00 93.44 115 SER A C 1
ATOM 935 O O . SER A 1 115 ? -7.522 14.801 14.199 1.00 93.44 115 SER A O 1
ATOM 937 N N . SER A 1 116 ? -8.785 15.734 12.590 1.00 92.25 116 SER A N 1
ATOM 938 C CA . SER A 1 116 ? -7.666 16.381 11.891 1.00 92.25 116 SER A CA 1
ATOM 939 C C . SER A 1 116 ? -6.891 17.326 12.813 1.00 92.25 116 SER A C 1
ATOM 941 O O . SER A 1 116 ? -5.669 17.238 12.858 1.00 92.25 116 SER A O 1
ATOM 943 N N . SER A 1 117 ? -7.590 18.132 13.622 1.00 93.75 117 SER A N 1
ATOM 944 C CA . SER A 1 117 ? -6.966 19.035 14.599 1.00 93.75 117 SER A CA 1
ATOM 945 C C . SER A 1 117 ? -6.101 18.292 15.621 1.00 93.75 117 SER A C 1
ATOM 947 O O . SER A 1 117 ? -4.952 18.661 15.842 1.00 93.75 117 SER A O 1
ATOM 949 N N . THR A 1 118 ? -6.585 17.177 16.179 1.00 93.00 118 THR A N 1
ATOM 950 C CA . THR A 1 118 ? -5.786 16.344 17.091 1.00 93.00 118 THR A CA 1
ATOM 951 C C . THR A 1 118 ? -4.541 15.781 16.401 1.00 93.00 118 THR A C 1
ATOM 953 O O . THR A 1 118 ? -3.472 15.717 17.002 1.00 93.00 118 THR A O 1
ATOM 956 N N . LEU A 1 119 ? -4.655 15.352 15.140 1.00 92.56 119 LEU A N 1
ATOM 957 C CA . LEU A 1 119 ? -3.512 14.829 14.385 1.00 92.56 119 LEU A CA 1
ATOM 958 C C . LEU A 1 119 ? -2.481 15.926 14.068 1.00 92.56 119 LEU A C 1
ATOM 960 O O . LEU A 1 119 ? -1.279 15.659 14.113 1.00 92.56 119 LEU A O 1
ATOM 964 N N . GLU A 1 120 ? -2.929 17.152 13.798 1.00 94.00 120 GLU A N 1
ATOM 965 C CA . GLU A 1 120 ? -2.061 18.321 13.620 1.00 94.00 120 GLU A CA 1
ATOM 966 C C . GLU A 1 120 ? -1.338 18.700 14.913 1.00 94.00 120 GLU A C 1
ATOM 968 O O . GLU A 1 120 ? -0.134 18.947 14.885 1.00 94.00 120 GLU A O 1
ATOM 973 N N . GLU A 1 121 ? -2.020 18.677 16.058 1.00 93.75 121 GLU A N 1
ATOM 974 C CA . GLU A 1 121 ? -1.402 18.903 17.369 1.00 93.75 121 GLU A CA 1
ATOM 975 C C . GLU A 1 121 ? -0.299 17.879 17.663 1.00 93.75 121 GLU A C 1
ATOM 977 O O . GLU A 1 121 ? 0.811 18.260 18.045 1.00 93.75 121 GLU A O 1
ATOM 982 N N . ILE A 1 122 ? -0.568 16.589 17.424 1.00 90.56 122 ILE A N 1
ATOM 983 C CA . ILE A 1 122 ? 0.421 15.509 17.581 1.00 90.56 122 ILE A CA 1
ATOM 984 C C . ILE A 1 122 ? 1.627 15.761 16.671 1.00 90.56 122 ILE A C 1
ATOM 986 O O . ILE A 1 122 ? 2.776 15.689 17.116 1.00 90.56 122 ILE A O 1
ATOM 990 N N . ARG A 1 123 ? 1.376 16.099 15.402 1.00 91.69 123 ARG A N 1
ATOM 991 C CA . ARG A 1 123 ? 2.430 16.398 14.429 1.00 91.69 123 ARG A CA 1
ATOM 992 C C . ARG A 1 123 ? 3.276 17.594 14.865 1.00 91.69 123 ARG A C 1
ATOM 994 O O . ARG A 1 123 ? 4.500 17.501 14.860 1.00 91.69 123 ARG A O 1
ATOM 1001 N N . ASN A 1 124 ? 2.642 18.691 15.264 1.00 93.75 124 ASN A N 1
ATOM 1002 C CA . ASN A 1 124 ? 3.318 19.917 15.681 1.00 93.75 124 ASN A CA 1
ATOM 1003 C C . ASN A 1 124 ? 4.138 19.707 16.955 1.00 93.75 124 ASN A C 1
ATOM 1005 O O . ASN A 1 124 ? 5.247 20.228 17.059 1.00 93.75 124 ASN A O 1
ATOM 1009 N N . LYS A 1 125 ? 3.629 18.913 17.904 1.00 93.38 125 LYS A N 1
ATOM 1010 C CA . LYS A 1 125 ? 4.377 18.519 19.100 1.00 93.38 125 LYS A CA 1
ATOM 1011 C C . LYS A 1 125 ? 5.633 17.725 18.736 1.00 93.38 125 LYS A C 1
ATOM 1013 O O . LYS A 1 125 ? 6.713 18.076 19.198 1.00 93.38 125 LYS A O 1
ATOM 1018 N N . ALA A 1 126 ? 5.514 16.719 17.866 1.00 90.06 126 ALA A N 1
ATOM 1019 C CA . ALA A 1 126 ? 6.662 15.929 17.420 1.00 90.06 126 ALA A CA 1
ATOM 1020 C C . ALA A 1 126 ? 7.732 16.802 16.742 1.00 90.06 126 ALA A C 1
ATOM 1022 O O . ALA A 1 126 ? 8.906 16.699 17.084 1.00 90.06 126 ALA A O 1
ATOM 1023 N N . LEU A 1 127 ? 7.322 17.719 15.856 1.00 92.44 127 LEU A N 1
ATOM 1024 C CA . LEU A 1 127 ? 8.239 18.647 15.186 1.00 92.44 127 LEU A CA 1
ATOM 1025 C C . LEU A 1 127 ? 8.949 19.590 16.169 1.00 92.44 127 LEU A C 1
ATOM 1027 O O . LEU A 1 127 ? 10.154 19.788 16.045 1.00 92.44 127 LEU A O 1
ATOM 1031 N N . LYS A 1 128 ? 8.233 20.135 17.164 1.00 94.12 128 LYS A N 1
ATOM 1032 C CA . LYS A 1 128 ? 8.826 20.980 18.220 1.00 94.12 128 LYS A CA 1
ATOM 1033 C C . LYS A 1 128 ? 9.861 20.233 19.062 1.00 94.12 128 LYS A C 1
ATOM 1035 O O . LYS A 1 128 ? 10.827 20.835 19.509 1.00 94.12 128 LYS A O 1
ATOM 1040 N N . GLU A 1 129 ? 9.670 18.933 19.257 1.00 93.56 129 GLU A N 1
ATOM 1041 C CA . GLU A 1 129 ? 10.610 18.057 19.964 1.00 93.56 129 GLU A CA 1
ATOM 1042 C C . GLU A 1 129 ? 11.747 17.533 19.060 1.00 93.56 129 GLU A C 1
ATOM 1044 O O . GLU A 1 129 ? 12.538 16.703 19.503 1.00 93.56 129 GLU A O 1
ATOM 1049 N N . GLY A 1 130 ? 11.823 17.961 17.791 1.00 89.94 130 GLY A N 1
ATOM 1050 C CA . GLY A 1 130 ? 12.814 17.470 16.825 1.00 89.94 130 GLY A CA 1
ATOM 1051 C C . GLY A 1 130 ? 12.617 16.001 16.424 1.00 89.94 130 GLY A C 1
ATOM 1052 O O . GLY A 1 130 ? 13.538 15.366 15.915 1.00 89.94 130 GLY A O 1
ATOM 1053 N N . LYS A 1 131 ? 11.428 15.439 16.667 1.00 86.62 131 LYS A N 1
ATOM 1054 C CA . LYS A 1 131 ? 11.082 14.044 16.371 1.00 86.62 131 LYS A CA 1
ATOM 1055 C C . LYS A 1 131 ? 10.358 13.929 15.035 1.00 86.62 131 LYS A C 1
ATOM 1057 O O . LYS A 1 131 ? 9.634 14.826 14.605 1.00 86.62 131 LYS A O 1
ATOM 1062 N N . ILE A 1 132 ? 10.500 12.766 14.403 1.00 83.81 132 ILE A N 1
ATOM 1063 C CA . ILE A 1 132 ? 9.720 12.408 13.216 1.00 83.81 132 ILE A CA 1
ATOM 1064 C C . ILE A 1 132 ? 8.245 12.266 13.632 1.00 83.81 132 ILE A C 1
ATOM 1066 O O . ILE A 1 132 ? 7.957 11.494 14.550 1.00 83.81 132 ILE A O 1
ATOM 1070 N N . PRO A 1 133 ? 7.301 12.974 12.985 1.00 86.44 133 PRO A N 1
ATOM 1071 C CA . PRO A 1 133 ? 5.884 12.836 13.292 1.00 86.44 133 PRO A CA 1
ATOM 1072 C C . PRO A 1 133 ? 5.369 11.439 12.952 1.00 86.44 133 PRO A C 1
ATOM 1074 O O . PRO A 1 133 ? 5.321 11.055 11.785 1.00 86.44 133 PRO A O 1
ATOM 1077 N N . VAL A 1 134 ? 4.943 10.705 13.974 1.00 85.50 134 VAL A N 1
ATOM 1078 C CA . VAL A 1 134 ? 4.329 9.380 13.855 1.00 85.50 134 VAL A CA 1
ATOM 1079 C C . VAL A 1 134 ? 3.038 9.383 14.665 1.00 85.50 134 VAL A C 1
ATOM 1081 O O . VAL A 1 134 ? 2.952 10.040 15.704 1.00 85.50 134 VAL A O 1
ATOM 1084 N N . TYR A 1 135 ? 2.014 8.679 14.181 1.00 89.12 135 TYR A N 1
ATOM 1085 C CA . TYR A 1 135 ? 0.781 8.518 14.944 1.00 89.12 135 TYR A CA 1
ATOM 1086 C C . TYR A 1 135 ? 1.055 7.738 16.238 1.00 89.12 135 TYR A C 1
ATOM 1088 O O . TYR A 1 135 ? 1.665 6.673 16.215 1.00 89.12 135 TYR A O 1
ATOM 1096 N N . ASP A 1 136 ? 0.571 8.258 17.362 1.00 87.69 136 ASP A N 1
ATOM 1097 C CA . ASP A 1 136 ? 0.867 7.771 18.716 1.00 87.69 136 ASP A CA 1
ATOM 1098 C C . ASP A 1 136 ? 0.103 6.495 19.115 1.00 87.69 136 ASP A C 1
ATOM 1100 O O . ASP A 1 136 ? 0.174 6.061 20.263 1.00 87.69 136 ASP A O 1
ATOM 1104 N N . LYS A 1 137 ? -0.649 5.902 18.179 1.00 89.56 137 LYS A N 1
ATOM 1105 C CA . LYS A 1 137 ? -1.468 4.693 18.365 1.00 89.56 137 LYS A CA 1
ATOM 1106 C C . LYS A 1 137 ? -2.499 4.813 19.491 1.00 89.56 137 LYS A C 1
ATOM 1108 O O . LYS A 1 137 ? -3.046 3.799 19.919 1.00 89.56 137 LYS A O 1
ATOM 1113 N N . ARG A 1 138 ? -2.830 6.021 19.963 1.00 90.56 138 ARG A N 1
ATOM 1114 C CA . ARG A 1 138 ? -3.663 6.213 21.166 1.00 90.56 138 ARG A CA 1
ATOM 1115 C C . ARG A 1 138 ? -5.033 5.544 21.099 1.00 90.56 138 ARG A C 1
ATOM 1117 O O . ARG A 1 138 ? -5.553 5.108 22.120 1.00 90.56 138 ARG A O 1
ATOM 1124 N N . CYS A 1 139 ? -5.619 5.452 19.904 1.00 91.69 139 CYS A N 1
ATOM 1125 C CA . CYS A 1 139 ? -6.915 4.806 19.730 1.00 91.69 139 CYS A CA 1
ATOM 1126 C C . CYS A 1 139 ? -6.842 3.269 19.717 1.00 91.69 139 CYS A C 1
ATOM 1128 O O . CYS A 1 139 ? -7.877 2.639 19.902 1.00 91.69 139 CYS A O 1
ATOM 1130 N N . SER A 1 140 ? -5.654 2.668 19.562 1.00 88.50 140 SER A N 1
ATOM 1131 C CA . SER A 1 140 ? -5.471 1.206 19.640 1.00 88.50 140 SER A CA 1
ATOM 1132 C C . SER A 1 140 ? -5.720 0.648 21.043 1.00 88.50 140 SER A C 1
ATOM 1134 O O . SER A 1 140 ? -5.996 -0.534 21.197 1.00 88.50 140 SER A O 1
ATOM 1136 N N . MET A 1 141 ? -5.652 1.509 22.064 1.00 88.19 141 MET A N 1
ATOM 1137 C CA . MET A 1 141 ? -5.793 1.142 23.476 1.00 88.19 141 MET A CA 1
ATOM 1138 C C . MET A 1 141 ? -7.193 1.443 24.029 1.00 88.19 141 MET A C 1
ATOM 1140 O O . MET A 1 141 ? -7.416 1.338 25.235 1.00 88.19 141 MET A O 1
ATOM 1144 N N . LEU A 1 142 ? -8.139 1.867 23.182 1.00 87.50 142 LEU A N 1
ATOM 1145 C CA . LEU A 1 142 ? -9.507 2.132 23.622 1.00 87.50 142 LEU A CA 1
ATOM 1146 C C . LEU A 1 142 ? -10.208 0.822 23.980 1.00 87.50 142 LEU A C 1
ATOM 1148 O O . LEU A 1 142 ? -10.197 -0.138 23.213 1.00 87.50 142 LEU A O 1
ATOM 1152 N N . ASN A 1 143 ? -10.865 0.804 25.137 1.00 88.06 143 ASN A N 1
ATOM 1153 C CA . ASN A 1 143 ? -11.722 -0.310 25.516 1.00 88.06 143 ASN A CA 1
ATOM 1154 C C . ASN A 1 143 ? -13.069 -0.252 24.771 1.00 88.06 143 ASN A C 1
ATOM 1156 O O . ASN A 1 143 ? -13.465 0.779 24.217 1.00 88.06 143 ASN A O 1
ATOM 1160 N N . LYS A 1 144 ? -13.787 -1.380 24.774 1.00 83.50 144 LYS A N 1
ATOM 1161 C CA . LYS A 1 144 ? -15.067 -1.525 24.067 1.00 83.50 144 LYS A CA 1
ATOM 1162 C C . LYS A 1 144 ? -16.115 -0.515 24.539 1.00 83.50 144 LYS A C 1
ATOM 1164 O O . LYS A 1 144 ? -16.810 0.054 23.706 1.00 83.50 144 LYS A O 1
ATOM 1169 N N . ASP A 1 145 ? -16.181 -0.235 25.839 1.00 88.81 145 ASP A N 1
ATOM 1170 C CA . ASP A 1 145 ? -17.157 0.706 26.402 1.00 88.81 145 ASP A CA 1
ATOM 1171 C C . ASP A 1 145 ? -16.947 2.125 25.871 1.00 88.81 145 ASP A C 1
ATOM 1173 O O . ASP A 1 145 ? -17.898 2.797 25.466 1.00 88.81 145 ASP A O 1
ATOM 1177 N N . LYS A 1 146 ? -15.688 2.574 25.793 1.00 91.06 146 LYS A N 1
ATOM 1178 C CA . LYS A 1 146 ? -15.367 3.895 25.258 1.00 91.06 146 LYS A CA 1
ATOM 1179 C C . LYS A 1 146 ? -15.613 3.976 23.756 1.00 91.06 146 LYS A C 1
ATOM 1181 O O . LYS A 1 146 ? -16.101 5.005 23.298 1.00 91.06 146 LYS A O 1
ATOM 1186 N N . ILE A 1 147 ? -15.308 2.915 23.005 1.00 84.75 147 ILE A N 1
ATOM 1187 C CA . ILE A 1 147 ? -15.631 2.834 21.572 1.00 84.75 147 ILE A CA 1
ATOM 1188 C C . ILE A 1 147 ? -17.147 2.973 21.379 1.00 84.75 147 ILE A C 1
ATOM 1190 O O . ILE A 1 147 ? -17.576 3.860 20.648 1.00 84.75 147 ILE A O 1
ATOM 1194 N N . ASN A 1 148 ? -17.948 2.187 22.103 1.00 87.88 148 ASN A N 1
ATOM 1195 C CA . ASN A 1 148 ? -19.410 2.220 22.014 1.00 87.88 148 ASN A CA 1
ATOM 1196 C C . ASN A 1 148 ? -19.988 3.600 22.367 1.00 87.88 148 ASN A C 1
ATOM 1198 O O . ASN A 1 148 ? -20.878 4.081 21.673 1.00 87.88 148 ASN A O 1
ATOM 1202 N N . SER A 1 149 ? -19.465 4.265 23.407 1.00 95.12 149 SER A N 1
ATOM 1203 C CA . SER A 1 149 ? -19.853 5.644 23.756 1.00 95.12 149 SER A CA 1
ATOM 1204 C C . SER A 1 149 ? -19.637 6.603 22.585 1.00 95.12 149 SER A C 1
ATOM 1206 O O . SER A 1 149 ? -20.558 7.308 22.190 1.00 95.12 149 SER A O 1
ATOM 1208 N N . LEU A 1 150 ? -18.440 6.590 21.988 1.00 92.88 150 LEU A N 1
ATOM 1209 C CA . LEU A 1 150 ? -18.086 7.491 20.888 1.00 92.88 150 LEU A CA 1
ATOM 1210 C C . LEU A 1 150 ? -18.910 7.218 19.621 1.00 92.88 150 LEU A C 1
ATOM 1212 O O . LEU A 1 150 ? -19.233 8.149 18.886 1.00 92.88 150 LEU A O 1
ATOM 1216 N N . GLU A 1 151 ? -19.264 5.958 19.367 1.00 88.62 151 GLU A N 1
ATOM 1217 C CA . GLU A 1 151 ? -20.158 5.599 18.262 1.00 88.62 151 GLU A CA 1
ATOM 1218 C C . GLU A 1 151 ? -21.600 6.044 18.510 1.00 88.62 151 GLU A C 1
ATOM 1220 O O . GLU A 1 151 ? -22.227 6.586 17.601 1.00 88.62 151 GLU A O 1
ATOM 1225 N N . ASN A 1 152 ? -22.111 5.885 19.735 1.00 93.25 152 ASN A N 1
ATOM 1226 C CA . ASN A 1 152 ? -23.447 6.354 20.115 1.00 93.25 152 ASN A CA 1
ATOM 1227 C C . ASN A 1 152 ? -23.562 7.885 20.059 1.00 93.25 152 ASN A C 1
ATOM 1229 O O . ASN A 1 152 ? -24.622 8.413 19.736 1.00 93.25 152 ASN A O 1
ATOM 1233 N N . GLU A 1 153 ? -22.465 8.596 20.321 1.00 95.25 153 GLU A N 1
ATOM 1234 C CA . GLU A 1 153 ? -22.341 10.047 20.127 1.00 95.25 153 GLU A CA 1
ATOM 1235 C C . GLU A 1 153 ? -22.284 10.454 18.638 1.00 95.25 153 GLU A C 1
ATOM 1237 O O . GLU A 1 153 ? -22.260 11.642 18.322 1.00 95.25 153 GLU A O 1
ATOM 1242 N N . GLY A 1 154 ? -22.239 9.495 17.705 1.00 93.31 154 GLY A N 1
ATOM 1243 C CA . GLY A 1 154 ? -22.155 9.756 16.267 1.00 93.31 154 GLY A CA 1
ATOM 1244 C C . GLY A 1 154 ? -20.796 10.300 15.822 1.00 93.31 154 GLY A C 1
ATOM 1245 O O . GLY A 1 154 ? -20.697 10.938 14.771 1.00 93.31 154 GLY A O 1
ATOM 1246 N N . LYS A 1 155 ? -19.734 10.086 16.610 1.00 94.38 155 LYS A N 1
ATOM 1247 C CA . LYS A 1 155 ? -18.414 10.633 16.300 1.00 94.38 155 LYS A CA 1
ATOM 1248 C C . LYS A 1 155 ? -17.813 9.925 15.078 1.00 94.38 155 LYS A C 1
ATOM 1250 O O . LYS A 1 155 ? -17.706 8.696 15.083 1.00 94.38 155 LYS A O 1
ATOM 1255 N N . PRO A 1 156 ? -17.353 10.665 14.050 1.00 92.56 156 PRO A N 1
ATOM 1256 C CA . PRO A 1 156 ? -16.706 10.050 12.900 1.00 92.56 156 PRO A CA 1
ATOM 1257 C C . PRO A 1 156 ? -15.407 9.359 13.320 1.00 92.56 156 PRO A C 1
ATOM 1259 O O . PRO A 1 156 ? -14.668 9.845 14.183 1.00 92.56 156 PRO A O 1
ATOM 1262 N N . TYR A 1 157 ? -15.105 8.238 12.673 1.00 92.56 157 TYR A N 1
ATOM 1263 C CA . TYR A 1 157 ? -13.885 7.479 12.912 1.00 92.56 157 TYR A CA 1
ATOM 1264 C C . TYR A 1 157 ? -13.280 6.973 11.613 1.00 92.56 157 TYR A C 1
ATOM 1266 O O . TYR A 1 157 ? -13.960 6.796 10.612 1.00 92.56 157 TYR A O 1
ATOM 1274 N N . THR A 1 158 ? -11.983 6.707 11.647 1.00 91.25 158 THR A N 1
ATOM 1275 C CA . THR A 1 158 ? -11.269 5.962 10.606 1.00 91.25 158 THR A CA 1
ATOM 1276 C C . THR A 1 158 ? -10.960 4.557 11.106 1.00 91.25 158 THR A C 1
ATOM 1278 O O . THR A 1 158 ? -10.938 4.323 12.314 1.00 91.25 158 THR A O 1
ATOM 1281 N N . ILE A 1 159 ? -10.690 3.620 10.201 1.00 87.44 159 ILE A N 1
ATOM 1282 C CA . ILE A 1 159 ? -10.104 2.323 10.559 1.00 87.44 159 ILE A CA 1
ATOM 1283 C C . ILE A 1 159 ? -8.607 2.403 10.299 1.00 87.44 159 ILE A C 1
ATOM 1285 O O . ILE A 1 159 ? -8.200 2.717 9.179 1.00 87.44 159 ILE A O 1
ATOM 1289 N N . ARG A 1 160 ? -7.786 2.139 11.317 1.00 90.94 160 ARG A N 1
ATOM 1290 C CA . ARG A 1 160 ? -6.322 2.113 11.212 1.00 90.94 160 ARG A CA 1
ATOM 1291 C C . ARG A 1 160 ? -5.797 0.697 11.337 1.00 90.94 160 ARG A C 1
ATOM 1293 O O . ARG A 1 160 ? -6.328 -0.075 12.124 1.00 90.94 160 ARG A O 1
ATOM 1300 N N . LEU A 1 161 ? -4.742 0.401 10.589 1.00 89.19 161 LEU A N 1
ATOM 1301 C CA . LEU A 1 161 ? -3.946 -0.809 10.731 1.00 89.19 161 LEU A CA 1
ATOM 1302 C C . LEU A 1 161 ? -3.233 -0.779 12.081 1.00 89.19 161 LEU A C 1
ATOM 1304 O O . LEU A 1 161 ? -2.561 0.200 12.381 1.00 89.19 161 LEU A O 1
ATOM 1308 N N . LYS A 1 162 ? -3.305 -1.855 12.853 1.00 85.50 162 LYS A N 1
ATOM 1309 C CA . LYS A 1 162 ? -2.413 -2.092 13.983 1.00 85.50 162 LYS A CA 1
ATOM 1310 C C . LYS A 1 162 ? -1.153 -2.763 13.447 1.00 85.50 162 LYS A C 1
ATOM 1312 O O . LYS A 1 162 ? -1.077 -3.985 13.374 1.00 85.50 162 LYS A O 1
ATOM 1317 N N . CYS A 1 163 ? -0.187 -1.968 12.985 1.00 83.81 163 CYS A N 1
ATOM 1318 C CA . CYS A 1 163 ? 0.978 -2.513 12.288 1.00 83.81 163 CYS A CA 1
ATOM 1319 C C . CYS A 1 163 ? 1.848 -3.320 13.275 1.00 83.81 163 CYS A C 1
ATOM 1321 O O . CYS A 1 163 ? 2.372 -2.720 14.224 1.00 83.81 163 CYS A O 1
ATOM 1323 N N . PRO A 1 164 ? 2.031 -4.643 13.080 1.00 78.12 164 PRO A N 1
ATOM 1324 C CA . PRO A 1 164 ? 2.863 -5.462 13.953 1.00 78.12 164 PRO A CA 1
ATOM 1325 C C . PRO A 1 164 ? 4.337 -5.068 13.832 1.00 78.12 164 PRO A C 1
ATOM 1327 O O . PRO A 1 164 ? 4.830 -4.797 12.734 1.00 78.12 164 PRO A O 1
ATOM 1330 N N . SER A 1 165 ? 5.061 -5.058 14.950 1.00 75.69 165 SER A N 1
ATOM 1331 C CA . SER A 1 165 ? 6.480 -4.671 14.988 1.00 75.69 165 SER A CA 1
ATOM 1332 C C . SER A 1 165 ? 7.397 -5.639 14.231 1.00 75.69 165 SER A C 1
ATOM 1334 O O . SER A 1 165 ? 8.434 -5.232 13.712 1.00 75.69 165 SER A O 1
ATOM 1336 N N . ASP A 1 166 ? 7.003 -6.901 14.104 1.00 76.06 166 ASP A N 1
ATOM 1337 C CA . ASP A 1 166 ? 7.744 -7.981 13.446 1.00 76.06 166 ASP A CA 1
ATOM 1338 C C . ASP A 1 166 ? 7.551 -8.029 11.915 1.00 76.06 166 ASP A C 1
ATOM 1340 O O . ASP A 1 166 ? 8.120 -8.882 11.238 1.00 76.06 166 ASP A O 1
ATOM 1344 N N . THR A 1 167 ? 6.783 -7.098 11.339 1.00 77.31 167 THR A N 1
ATOM 1345 C CA . THR A 1 167 ? 6.679 -6.910 9.877 1.00 77.31 167 THR A CA 1
ATOM 1346 C C . THR A 1 167 ? 7.769 -5.987 9.316 1.00 77.31 167 THR A C 1
ATOM 1348 O O . THR A 1 167 ? 7.703 -5.568 8.164 1.00 77.31 167 THR A O 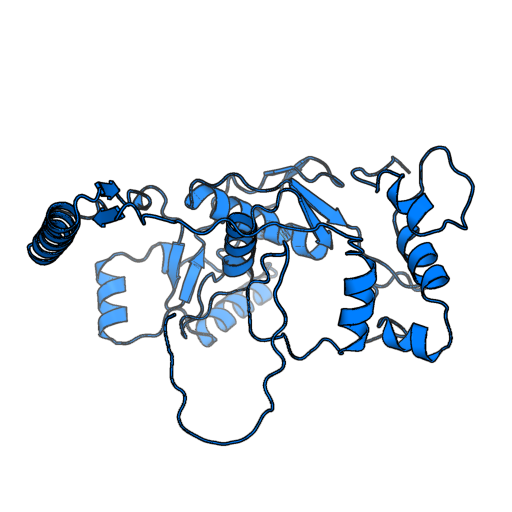1
ATOM 1351 N N . ASN A 1 168 ? 8.788 -5.640 10.114 1.00 83.00 168 ASN A N 1
ATOM 1352 C CA . ASN A 1 168 ? 9.885 -4.758 9.694 1.00 83.00 168 ASN A CA 1
ATOM 1353 C C . ASN A 1 168 ? 10.875 -5.412 8.731 1.00 83.00 168 ASN A C 1
ATOM 1355 O O . ASN A 1 168 ? 11.662 -4.690 8.121 1.00 83.00 168 ASN A O 1
ATOM 1359 N N . ILE A 1 169 ? 10.881 -6.739 8.626 1.00 89.00 169 ILE A N 1
ATOM 1360 C CA . ILE A 1 169 ? 11.772 -7.462 7.722 1.00 89.00 169 ILE A CA 1
ATOM 1361 C C . ILE A 1 169 ? 11.074 -7.608 6.371 1.00 89.00 169 ILE A C 1
ATOM 1363 O O . ILE A 1 169 ? 10.028 -8.244 6.261 1.00 89.00 169 ILE A O 1
ATOM 1367 N N . ILE A 1 170 ? 11.670 -7.014 5.344 1.00 91.00 170 ILE A N 1
ATOM 1368 C CA . ILE A 1 170 ? 11.211 -7.060 3.959 1.00 91.00 170 ILE A CA 1
ATOM 1369 C C . ILE A 1 170 ? 12.223 -7.882 3.171 1.00 91.00 170 ILE A C 1
ATOM 1371 O O . ILE A 1 170 ? 13.413 -7.584 3.208 1.00 91.00 170 ILE A O 1
ATOM 1375 N N . ASN A 1 171 ? 11.749 -8.877 2.428 1.00 91.56 171 ASN A N 1
ATOM 1376 C CA . ASN A 1 171 ? 12.555 -9.568 1.428 1.00 91.56 171 ASN A CA 1
ATOM 1377 C C . ASN A 1 171 ? 12.215 -8.979 0.060 1.00 91.56 171 ASN A C 1
ATOM 1379 O O . ASN A 1 171 ? 11.212 -9.350 -0.547 1.00 91.56 171 ASN A O 1
ATOM 1383 N N . ASP A 1 172 ? 13.019 -8.016 -0.380 1.00 91.81 172 ASP A N 1
ATOM 1384 C CA . ASP A 1 172 ? 12.876 -7.384 -1.684 1.00 91.81 172 ASP A CA 1
ATOM 1385 C C . ASP A 1 172 ? 13.789 -8.051 -2.711 1.00 91.81 172 ASP A C 1
ATOM 1387 O O . ASP A 1 172 ? 14.919 -8.438 -2.408 1.00 91.81 172 ASP A O 1
ATOM 1391 N N . ARG A 1 173 ? 13.313 -8.180 -3.948 1.00 87.75 173 ARG A N 1
ATOM 1392 C CA . ARG A 1 173 ? 14.074 -8.863 -4.989 1.00 87.75 173 ARG A CA 1
ATOM 1393 C C . ARG A 1 173 ? 15.280 -8.045 -5.474 1.00 87.75 173 ARG A C 1
ATOM 1395 O O . ARG A 1 173 ? 16.330 -8.626 -5.722 1.00 87.75 173 ARG A O 1
ATOM 1402 N N . VAL A 1 174 ? 15.174 -6.716 -5.523 1.00 84.56 174 VAL A N 1
ATOM 1403 C CA . VAL A 1 174 ? 16.259 -5.810 -5.943 1.00 84.56 174 VAL A CA 1
ATOM 1404 C C . VAL A 1 174 ? 17.204 -5.488 -4.786 1.00 84.56 174 VAL A C 1
ATOM 1406 O O . VAL A 1 174 ? 18.423 -5.526 -4.961 1.00 84.56 174 VAL A O 1
ATOM 1409 N N . TYR A 1 175 ? 16.655 -5.176 -3.610 1.00 88.38 175 TYR A N 1
ATOM 1410 C CA . TYR A 1 175 ? 17.415 -4.700 -2.448 1.00 88.38 175 TYR A CA 1
ATOM 1411 C C . TYR A 1 175 ? 17.787 -5.794 -1.435 1.00 88.38 175 TYR A C 1
ATOM 1413 O O . TYR A 1 175 ? 18.516 -5.517 -0.482 1.00 88.38 175 TYR A O 1
ATOM 1421 N N . GLY A 1 176 ? 17.317 -7.028 -1.623 1.00 91.06 176 GLY A N 1
ATOM 1422 C CA . GLY A 1 176 ? 17.538 -8.128 -0.688 1.00 91.06 176 GLY A CA 1
ATOM 1423 C C . GLY A 1 176 ? 16.745 -7.968 0.611 1.00 91.06 176 GLY A C 1
ATOM 1424 O O . GLY A 1 176 ? 15.657 -7.388 0.640 1.00 91.06 176 GLY A O 1
ATOM 1425 N N . THR A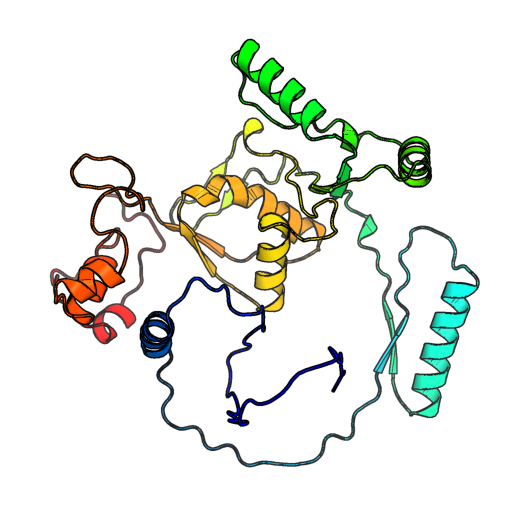 1 177 ? 17.279 -8.509 1.707 1.00 93.31 177 THR A N 1
ATOM 1426 C CA . THR A 1 177 ? 16.637 -8.417 3.022 1.00 93.31 177 THR A CA 1
ATOM 1427 C C . THR A 1 177 ? 16.901 -7.056 3.663 1.00 93.31 177 THR A C 1
ATOM 1429 O O . THR A 1 177 ? 18.032 -6.717 4.008 1.00 93.31 177 THR A O 1
ATOM 1432 N N . ILE A 1 178 ? 15.835 -6.292 3.877 1.00 90.81 178 ILE A N 1
ATOM 1433 C CA . ILE A 1 178 ? 15.848 -4.961 4.486 1.00 90.81 178 ILE A CA 1
ATOM 1434 C C . ILE A 1 178 ? 15.140 -5.050 5.835 1.00 90.81 178 ILE A C 1
ATOM 1436 O O . ILE A 1 178 ? 14.038 -5.586 5.930 1.00 90.81 178 ILE A O 1
ATOM 1440 N N . LYS A 1 179 ? 15.739 -4.477 6.882 1.00 90.31 179 LYS A N 1
ATOM 1441 C CA . LYS A 1 179 ? 15.091 -4.311 8.187 1.00 90.31 179 LYS A CA 1
ATOM 1442 C C . LYS A 1 179 ? 14.746 -2.842 8.418 1.00 90.31 179 LYS A C 1
ATOM 1444 O O . LYS A 1 179 ? 15.637 -2.017 8.594 1.00 90.31 179 LYS A O 1
ATOM 1449 N N . MET A 1 180 ? 13.455 -2.526 8.445 1.00 84.38 180 MET A N 1
ATOM 1450 C CA . MET A 1 180 ? 12.965 -1.168 8.675 1.00 84.38 180 MET A CA 1
ATOM 1451 C C . MET A 1 180 ? 12.977 -0.792 10.163 1.00 84.38 180 MET A C 1
ATOM 1453 O O . MET A 1 180 ? 12.788 -1.628 11.052 1.00 84.38 180 MET A O 1
ATOM 1457 N N . GLY A 1 181 ? 13.186 0.496 10.437 1.00 79.50 181 GLY A N 1
ATOM 1458 C CA . GLY A 1 181 ? 13.102 1.050 11.789 1.00 79.50 181 GLY A CA 1
ATOM 1459 C C . GLY A 1 181 ? 11.655 1.191 12.274 1.00 79.50 181 GLY A C 1
ATOM 1460 O O . GLY A 1 181 ? 10.740 1.393 11.478 1.00 79.50 181 GLY A O 1
ATOM 1461 N N . ALA A 1 182 ? 11.450 1.159 13.594 1.00 69.56 182 ALA A N 1
ATOM 1462 C CA . ALA A 1 182 ? 10.121 1.259 14.212 1.00 69.56 182 ALA A CA 1
ATOM 1463 C C . ALA A 1 182 ? 9.362 2.552 13.846 1.00 69.56 182 ALA A C 1
ATOM 1465 O O . ALA A 1 182 ? 8.137 2.555 13.765 1.00 69.56 182 ALA A O 1
ATOM 1466 N N . SER A 1 183 ? 10.076 3.647 13.565 1.00 67.38 183 SER A N 1
ATOM 1467 C CA . SER A 1 183 ? 9.486 4.918 13.121 1.00 67.38 183 SER A CA 1
ATOM 1468 C C . SER A 1 183 ? 8.811 4.843 11.747 1.00 67.38 183 SER A C 1
ATOM 1470 O O . SER A 1 183 ? 8.005 5.710 11.422 1.00 67.38 183 SER A O 1
ATOM 1472 N N . GLN A 1 184 ? 9.116 3.818 10.948 1.00 66.25 184 GLN A N 1
ATOM 1473 C CA . GLN A 1 184 ? 8.521 3.583 9.629 1.00 66.25 184 GLN A CA 1
ATOM 1474 C C . GLN A 1 184 ? 7.334 2.600 9.685 1.00 66.25 184 GLN A C 1
ATOM 1476 O O . GLN A 1 184 ? 6.724 2.311 8.658 1.00 66.25 184 GLN A O 1
ATOM 1481 N N . GLN A 1 185 ? 6.984 2.110 10.881 1.00 73.38 185 GLN A N 1
ATOM 1482 C CA . GLN A 1 185 ? 5.881 1.177 11.142 1.00 73.38 185 GLN A CA 1
ATOM 1483 C C . GLN A 1 185 ? 4.704 1.882 11.836 1.00 73.38 185 GLN A C 1
ATOM 1485 O O . GLN A 1 185 ? 4.309 1.548 12.961 1.00 73.38 185 GLN A O 1
ATOM 1490 N N . ASP A 1 186 ? 4.162 2.905 11.179 1.00 84.12 186 ASP A N 1
ATOM 1491 C CA . ASP A 1 186 ? 2.993 3.624 11.672 1.00 84.12 186 ASP A CA 1
ATOM 1492 C C . ASP A 1 186 ? 1.678 2.892 11.366 1.00 84.12 186 ASP A C 1
ATOM 1494 O O . ASP A 1 186 ? 1.544 2.122 10.411 1.00 84.12 186 ASP A O 1
ATOM 1498 N N . ASP A 1 187 ? 0.676 3.179 12.193 1.00 89.69 187 ASP A N 1
ATOM 1499 C CA . ASP A 1 187 ? -0.672 2.636 12.067 1.00 89.69 187 ASP A CA 1
ATOM 1500 C C . ASP A 1 187 ? -1.451 3.420 11.001 1.00 89.69 187 ASP A C 1
ATOM 1502 O O . ASP A 1 187 ? -2.200 4.370 11.282 1.00 89.69 187 ASP A O 1
ATOM 1506 N N . ALA A 1 188 ? -1.201 3.055 9.743 1.00 90.12 188 ALA A N 1
ATOM 1507 C CA . ALA A 1 188 ? -1.781 3.706 8.579 1.00 90.12 188 ALA A CA 1
ATOM 1508 C C . ALA A 1 188 ? -3.312 3.586 8.555 1.00 90.12 188 ALA A C 1
ATOM 1510 O O . ALA A 1 188 ? -3.892 2.573 8.944 1.00 90.12 188 ALA A O 1
ATOM 1511 N N . VAL A 1 189 ? -3.982 4.624 8.050 1.00 90.75 189 VAL A N 1
ATOM 1512 C CA . VAL A 1 189 ? -5.432 4.584 7.820 1.00 90.75 189 VAL A CA 1
ATOM 1513 C C . VAL A 1 189 ? -5.731 3.598 6.690 1.00 90.75 189 VAL A C 1
ATOM 1515 O O . VAL A 1 189 ? -5.216 3.756 5.584 1.00 90.75 189 VAL A O 1
ATOM 1518 N N . LEU A 1 190 ? -6.580 2.609 6.960 1.00 84.81 190 LEU A N 1
ATOM 1519 C CA . LEU A 1 190 ? -7.093 1.630 6.001 1.00 84.81 190 LEU A CA 1
ATOM 1520 C C . LEU A 1 190 ? -8.410 2.099 5.383 1.00 84.81 190 LEU A C 1
ATOM 1522 O O . LEU A 1 190 ? -8.561 2.060 4.166 1.00 84.81 190 LEU A O 1
ATOM 1526 N N . ILE A 1 191 ? -9.336 2.594 6.210 1.00 82.31 191 ILE A N 1
ATOM 1527 C CA . ILE A 1 191 ? -10.644 3.106 5.782 1.00 82.31 191 ILE A CA 1
ATOM 1528 C C . ILE A 1 191 ? -10.830 4.519 6.337 1.00 82.31 191 ILE A C 1
ATOM 1530 O O . ILE A 1 191 ? -10.608 4.767 7.526 1.00 82.31 191 ILE A O 1
ATOM 1534 N N . LYS A 1 192 ? -11.217 5.452 5.468 1.00 81.12 192 LYS A N 1
ATOM 1535 C CA . LYS A 1 192 ? -11.544 6.837 5.828 1.00 81.12 192 LYS A CA 1
ATOM 1536 C C . LYS A 1 192 ? -12.900 6.918 6.542 1.00 81.12 192 LYS A C 1
ATOM 1538 O O . LYS A 1 192 ? -13.674 5.968 6.535 1.00 81.12 192 LYS A O 1
ATOM 1543 N N . SER A 1 193 ? -13.210 8.069 7.137 1.00 84.62 193 SER A N 1
ATOM 1544 C CA . SER A 1 193 ? -14.467 8.270 7.875 1.00 84.62 193 SER A CA 1
ATOM 1545 C C . SER A 1 193 ? -15.726 8.270 7.016 1.00 84.62 193 SER A C 1
ATOM 1547 O O . SER A 1 193 ? -16.815 8.071 7.535 1.00 84.62 193 SER A O 1
ATOM 1549 N N . ASP A 1 194 ? -15.580 8.473 5.709 1.00 78.94 194 ASP A N 1
ATOM 1550 C CA . ASP A 1 194 ? -16.649 8.334 4.718 1.00 78.94 194 ASP A CA 1
ATOM 1551 C C . ASP A 1 194 ? -16.837 6.878 4.238 1.00 78.94 194 ASP A C 1
ATOM 1553 O O . ASP A 1 194 ? -17.661 6.618 3.366 1.00 78.94 194 ASP A O 1
ATOM 1557 N N . GLY A 1 195 ? -16.069 5.924 4.778 1.00 75.31 195 GLY A N 1
ATOM 1558 C CA . GLY A 1 195 ? -16.084 4.517 4.372 1.00 75.31 195 GLY A CA 1
ATOM 1559 C C . GLY A 1 195 ? -15.194 4.192 3.168 1.00 75.31 195 GLY A C 1
ATOM 1560 O O . GLY A 1 195 ? -15.068 3.022 2.805 1.00 75.31 195 GLY A O 1
ATOM 1561 N N . THR A 1 196 ? -14.533 5.180 2.558 1.00 73.31 196 THR A N 1
ATOM 1562 C CA . THR A 1 196 ? -13.674 4.955 1.391 1.00 73.31 196 THR A CA 1
ATOM 1563 C C . THR A 1 196 ? -12.370 4.253 1.802 1.00 73.31 196 THR A C 1
ATOM 1565 O O . THR A 1 196 ? -11.662 4.753 2.687 1.00 73.31 196 THR A O 1
ATOM 1568 N N . PRO A 1 197 ? -11.979 3.136 1.155 1.00 72.69 197 PRO A N 1
ATOM 1569 C CA . PRO A 1 197 ? -10.690 2.506 1.413 1.00 72.69 197 PRO A CA 1
ATOM 1570 C C . PRO A 1 197 ? -9.531 3.382 0.924 1.00 72.69 197 PRO A C 1
ATOM 1572 O O . PRO A 1 197 ? -9.602 4.028 -0.124 1.00 72.69 197 PRO A O 1
ATOM 1575 N N . THR A 1 198 ? -8.436 3.402 1.678 1.00 81.88 198 THR A N 1
ATOM 1576 C CA . THR A 1 198 ? -7.189 4.044 1.252 1.00 81.88 198 THR A CA 1
ATOM 1577 C C . THR A 1 198 ? -6.410 3.137 0.307 1.00 81.88 198 THR A C 1
ATOM 1579 O O . THR A 1 198 ? -6.703 1.949 0.168 1.00 81.88 198 THR A O 1
ATOM 1582 N N . TYR A 1 199 ? -5.358 3.684 -0.307 1.00 84.38 199 TYR A N 1
ATOM 1583 C CA . TYR A 1 199 ? -4.429 2.894 -1.111 1.00 84.38 199 TYR A CA 1
ATOM 1584 C C . TYR A 1 199 ? -3.847 1.705 -0.329 1.00 84.38 199 TYR A C 1
ATOM 1586 O O . TYR A 1 199 ? -3.764 0.611 -0.873 1.00 84.38 199 TYR A O 1
ATOM 1594 N N . HIS A 1 200 ? -3.508 1.884 0.955 1.00 87.44 200 HIS A N 1
ATOM 1595 C CA . HIS A 1 200 ? -2.931 0.810 1.768 1.00 87.44 200 HIS A CA 1
ATOM 1596 C C . HIS A 1 200 ? -3.883 -0.367 1.982 1.00 87.44 200 HIS A C 1
ATOM 1598 O O . HIS A 1 200 ? -3.394 -1.480 2.105 1.00 87.44 200 HIS A O 1
ATOM 1604 N N . MET A 1 201 ? -5.200 -0.136 1.988 1.00 83.50 201 MET A N 1
ATOM 1605 C CA . MET A 1 201 ? -6.196 -1.208 2.053 1.00 83.50 201 MET A CA 1
ATOM 1606 C C . MET A 1 201 ? -6.517 -1.774 0.668 1.00 83.50 201 MET A C 1
ATOM 1608 O O . MET A 1 201 ? -6.554 -2.985 0.488 1.00 83.50 201 MET A O 1
ATOM 1612 N N . ALA A 1 202 ? -6.747 -0.904 -0.318 1.00 75.94 202 ALA A N 1
ATOM 1613 C CA . ALA A 1 202 ? -7.157 -1.324 -1.653 1.00 75.94 202 ALA A CA 1
ATOM 1614 C C . ALA A 1 202 ? -6.083 -2.161 -2.360 1.00 75.94 202 ALA A C 1
ATOM 1616 O O . ALA A 1 202 ? -6.410 -3.185 -2.941 1.00 75.94 202 ALA A O 1
ATOM 1617 N N . HIS A 1 203 ? -4.813 -1.756 -2.277 1.00 81.56 203 HIS A N 1
ATOM 1618 C CA . HIS A 1 203 ? -3.728 -2.390 -3.026 1.00 81.56 203 HIS A CA 1
ATOM 1619 C C . HIS A 1 203 ? -3.521 -3.877 -2.670 1.00 81.56 203 HIS A C 1
ATOM 1621 O O . HIS A 1 203 ? -3.645 -4.691 -3.579 1.00 81.56 203 HIS A O 1
ATOM 1627 N N . PRO A 1 204 ? -3.310 -4.284 -1.397 1.00 81.31 204 PRO A N 1
ATOM 1628 C CA . PRO A 1 204 ? -3.167 -5.705 -1.056 1.00 81.31 204 PRO A CA 1
ATOM 1629 C C . PRO A 1 204 ? -4.410 -6.546 -1.369 1.00 81.31 204 PRO A C 1
ATOM 1631 O O . PRO A 1 204 ? -4.294 -7.704 -1.756 1.00 81.31 204 PRO A O 1
ATOM 1634 N N . VAL A 1 205 ? -5.608 -5.971 -1.207 1.00 77.19 205 VAL A N 1
ATOM 1635 C CA . VAL A 1 205 ? -6.867 -6.666 -1.509 1.00 77.19 205 VAL A CA 1
ATOM 1636 C C . VAL A 1 205 ? -7.000 -6.916 -3.006 1.00 77.19 205 VAL A C 1
ATOM 1638 O O . VAL A 1 205 ? -7.288 -8.041 -3.409 1.00 77.19 205 VAL A O 1
ATOM 1641 N N . ASP A 1 206 ? -6.778 -5.892 -3.829 1.00 75.56 206 ASP A N 1
ATOM 1642 C CA . ASP A 1 206 ? -6.861 -6.019 -5.281 1.00 75.56 206 ASP A CA 1
ATOM 1643 C C . ASP A 1 206 ? -5.799 -6.993 -5.801 1.00 75.56 206 ASP A C 1
ATOM 1645 O O . ASP A 1 206 ? -6.128 -7.877 -6.588 1.00 75.56 206 ASP A O 1
ATOM 1649 N N . ASP A 1 207 ? -4.564 -6.906 -5.302 1.00 78.06 207 ASP A N 1
ATOM 1650 C CA . ASP A 1 207 ? -3.475 -7.804 -5.689 1.00 78.06 207 ASP A CA 1
ATOM 1651 C C . ASP A 1 207 ? -3.789 -9.268 -5.346 1.00 78.06 207 ASP A C 1
ATOM 1653 O O . ASP A 1 207 ? -3.618 -10.152 -6.190 1.00 78.06 207 ASP A O 1
ATOM 1657 N N . HIS A 1 208 ? -4.323 -9.537 -4.148 1.00 78.94 208 HIS A N 1
ATOM 1658 C CA . HIS A 1 208 ? -4.751 -10.882 -3.761 1.00 78.94 208 HIS A CA 1
ATOM 1659 C C . HIS A 1 208 ? -5.889 -11.400 -4.655 1.00 78.94 208 HIS A C 1
ATOM 1661 O O . HIS A 1 208 ? -5.821 -12.514 -5.179 1.00 78.94 208 HIS A O 1
ATOM 1667 N N . LEU A 1 209 ? -6.932 -10.590 -4.873 1.00 67.88 209 LEU A N 1
ATOM 1668 C CA . LEU A 1 209 ? -8.087 -10.974 -5.693 1.00 67.88 209 LEU A CA 1
ATOM 1669 C C . LEU A 1 209 ? -7.718 -11.180 -7.169 1.00 67.88 209 LEU A C 1
ATOM 1671 O O . LEU A 1 209 ? -8.293 -12.047 -7.832 1.00 67.88 209 LEU A O 1
ATOM 1675 N N . MET A 1 210 ? -6.755 -10.408 -7.675 1.00 73.00 210 MET A N 1
ATOM 1676 C CA . MET A 1 210 ? -6.194 -10.550 -9.021 1.00 73.00 210 MET A CA 1
ATOM 1677 C C . MET A 1 210 ? -5.114 -11.634 -9.117 1.00 73.00 210 MET A C 1
ATOM 1679 O O . MET A 1 210 ? -4.670 -11.931 -10.225 1.00 73.00 210 MET A O 1
ATOM 1683 N N . LYS A 1 211 ? -4.724 -12.257 -7.996 1.00 79.81 211 LYS A N 1
ATOM 1684 C CA . LYS A 1 211 ? -3.670 -13.281 -7.917 1.00 79.81 211 LYS A CA 1
ATOM 1685 C C . LYS A 1 211 ? -2.318 -12.783 -8.442 1.00 79.81 211 LYS A C 1
ATOM 1687 O O . LYS A 1 211 ? -1.621 -13.496 -9.163 1.00 79.81 211 LYS A O 1
ATOM 1692 N N . ILE A 1 212 ? -1.964 -11.546 -8.103 1.00 77.88 212 ILE A N 1
ATOM 1693 C CA . ILE A 1 212 ? -0.661 -10.966 -8.434 1.00 77.88 212 ILE A CA 1
ATOM 1694 C C . ILE A 1 212 ? 0.438 -11.762 -7.728 1.00 77.88 212 ILE A C 1
ATOM 1696 O O . ILE A 1 212 ? 0.318 -12.084 -6.550 1.00 77.88 212 ILE A O 1
ATOM 1700 N N . THR A 1 213 ? 1.512 -12.081 -8.454 1.00 80.38 213 THR A N 1
ATOM 1701 C CA . THR A 1 213 ? 2.654 -12.850 -7.929 1.00 80.38 213 THR A CA 1
ATOM 1702 C C . THR A 1 213 ? 3.880 -11.983 -7.662 1.00 80.38 213 THR A C 1
ATOM 1704 O O . THR A 1 213 ? 4.637 -12.275 -6.741 1.00 80.38 213 THR A O 1
ATOM 1707 N N . HIS A 1 214 ? 4.069 -10.912 -8.441 1.00 85.94 214 HIS A N 1
ATOM 1708 C CA . HIS A 1 214 ? 5.199 -9.988 -8.339 1.00 85.94 214 HIS A CA 1
ATOM 1709 C C . HIS A 1 214 ? 4.711 -8.541 -8.436 1.00 85.94 214 HIS A C 1
ATOM 1711 O O . HIS A 1 214 ? 3.997 -8.186 -9.374 1.00 85.94 214 HIS A O 1
ATOM 1717 N N . ILE A 1 215 ? 5.122 -7.697 -7.491 1.00 85.56 215 ILE A N 1
ATOM 1718 C CA . ILE A 1 215 ? 4.814 -6.266 -7.470 1.00 85.56 215 ILE A CA 1
ATOM 1719 C C . ILE A 1 215 ? 6.070 -5.487 -7.848 1.00 85.56 215 ILE A C 1
ATOM 1721 O O . ILE A 1 215 ? 6.973 -5.322 -7.027 1.00 85.56 215 ILE A O 1
ATOM 1725 N N . PHE A 1 216 ? 6.083 -4.948 -9.065 1.00 83.69 216 PHE A N 1
ATOM 1726 C CA . PHE A 1 216 ? 7.075 -3.970 -9.507 1.00 83.69 216 PHE A CA 1
ATOM 1727 C C . PHE A 1 216 ? 6.576 -2.563 -9.198 1.00 83.69 216 PHE A C 1
ATOM 1729 O O . PHE A 1 216 ? 5.506 -2.160 -9.657 1.00 83.69 216 PHE A O 1
ATOM 1736 N N . ARG A 1 217 ? 7.338 -1.802 -8.411 1.00 85.44 217 ARG A N 1
ATOM 1737 C CA . ARG A 1 217 ? 6.994 -0.414 -8.063 1.00 85.44 217 ARG A CA 1
ATOM 1738 C C . ARG A 1 217 ? 8.227 0.391 -7.680 1.00 85.44 217 ARG A C 1
ATOM 1740 O O . ARG A 1 217 ? 9.247 -0.189 -7.352 1.00 85.44 217 ARG A O 1
ATOM 1747 N N . GLY A 1 218 ? 8.140 1.718 -7.684 1.00 83.06 218 GLY A N 1
ATOM 1748 C CA . GLY A 1 218 ? 9.257 2.570 -7.263 1.00 83.06 218 GLY A CA 1
ATOM 1749 C C . GLY A 1 218 ? 9.624 2.402 -5.782 1.00 83.06 218 GLY A C 1
ATOM 1750 O O . GLY A 1 218 ? 8.757 2.153 -4.935 1.00 83.06 218 GLY A O 1
ATOM 1751 N N . GLU A 1 219 ? 10.910 2.552 -5.456 1.00 87.31 219 GLU A N 1
ATOM 1752 C CA . GLU A 1 219 ? 11.460 2.428 -4.098 1.00 87.31 219 GLU A CA 1
ATOM 1753 C C . GLU A 1 219 ? 10.875 3.431 -3.093 1.00 87.31 219 GLU A C 1
ATOM 1755 O O . GLU A 1 219 ? 10.944 3.203 -1.887 1.00 87.31 219 GLU A O 1
ATOM 1760 N N . GLU A 1 220 ? 10.206 4.499 -3.540 1.00 85.50 220 GLU A N 1
ATOM 1761 C CA . GLU A 1 220 ? 9.477 5.397 -2.639 1.00 85.50 220 GLU A CA 1
ATOM 1762 C C . GLU A 1 220 ? 8.355 4.690 -1.862 1.00 85.50 220 GLU A C 1
ATOM 1764 O O . GLU A 1 220 ? 7.938 5.168 -0.806 1.00 85.50 220 GLU A O 1
ATOM 1769 N N . TRP A 1 221 ? 7.878 3.548 -2.364 1.00 89.06 221 TRP A N 1
ATOM 1770 C CA . TRP A 1 221 ? 6.872 2.722 -1.701 1.00 89.06 221 TRP A CA 1
ATOM 1771 C C . TRP A 1 221 ? 7.462 1.687 -0.745 1.00 89.06 221 TRP A C 1
ATOM 1773 O O . TRP A 1 221 ? 6.702 1.053 -0.010 1.00 89.06 221 TRP A O 1
ATOM 1783 N N . LEU A 1 222 ? 8.788 1.552 -0.681 1.00 90.00 222 LEU A N 1
ATOM 1784 C CA . LEU A 1 222 ? 9.466 0.603 0.200 1.00 90.00 222 LEU A CA 1
ATOM 1785 C C . LEU A 1 222 ? 9.056 0.757 1.681 1.00 90.00 222 LEU A C 1
ATOM 1787 O O . LEU A 1 222 ? 8.760 -0.263 2.309 1.00 90.00 222 LEU A O 1
ATOM 1791 N N . PRO A 1 223 ? 8.891 1.978 2.244 1.00 89.56 223 PRO A N 1
ATOM 1792 C CA . PRO A 1 223 ? 8.389 2.158 3.613 1.00 89.56 223 PRO A CA 1
ATOM 1793 C C . PRO A 1 223 ? 6.937 1.716 3.831 1.00 89.56 223 PRO A C 1
ATOM 1795 O O . PRO A 1 223 ? 6.483 1.610 4.967 1.00 89.56 223 PRO A O 1
ATOM 1798 N N . SER A 1 224 ? 6.181 1.467 2.761 1.00 90.94 224 SER A N 1
ATOM 1799 C CA . SER A 1 224 ? 4.805 0.971 2.851 1.00 90.94 224 SER A CA 1
ATOM 1800 C C . SER A 1 224 ? 4.723 -0.552 2.886 1.00 90.94 224 SER A C 1
ATOM 1802 O O . SER A 1 224 ? 3.704 -1.084 3.320 1.00 90.94 224 SER A O 1
ATOM 1804 N N . THR A 1 225 ? 5.776 -1.256 2.464 1.00 92.06 225 THR A N 1
ATOM 1805 C CA . THR A 1 225 ? 5.802 -2.723 2.383 1.00 92.06 225 THR A CA 1
ATOM 1806 C C . THR A 1 225 ? 5.485 -3.414 3.713 1.00 92.06 225 THR A C 1
ATOM 1808 O O . THR A 1 225 ? 4.629 -4.294 3.692 1.00 92.06 225 THR A O 1
ATOM 1811 N N . PRO A 1 226 ? 6.030 -3.000 4.880 1.00 90.94 226 PRO A N 1
ATOM 1812 C CA . PRO A 1 226 ? 5.676 -3.605 6.172 1.00 90.94 226 PRO A CA 1
ATOM 1813 C C . PRO A 1 226 ? 4.169 -3.600 6.443 1.00 90.94 226 PRO A C 1
ATOM 1815 O O . PRO A 1 226 ? 3.599 -4.585 6.903 1.00 90.94 226 PRO A O 1
ATOM 1818 N N . LYS A 1 227 ? 3.498 -2.503 6.074 1.00 90.75 227 LYS A N 1
ATOM 1819 C CA . LYS A 1 227 ? 2.053 -2.320 6.253 1.00 90.75 227 LYS A CA 1
ATOM 1820 C C . LYS A 1 227 ? 1.266 -3.263 5.354 1.00 90.75 227 LYS A C 1
ATOM 1822 O O . LYS A 1 227 ? 0.270 -3.832 5.776 1.00 90.75 227 LYS A O 1
ATOM 1827 N N . HIS A 1 228 ? 1.711 -3.427 4.109 1.00 91.50 228 HIS A N 1
ATOM 1828 C CA . HIS A 1 228 ? 1.087 -4.354 3.168 1.00 91.50 228 HIS A CA 1
ATOM 1829 C C . HIS A 1 228 ? 1.274 -5.803 3.627 1.00 91.50 228 HIS A C 1
ATOM 1831 O O . HIS A 1 228 ? 0.298 -6.544 3.672 1.00 91.50 228 HIS A O 1
ATOM 1837 N N . LEU A 1 229 ? 2.477 -6.177 4.076 1.00 90.69 229 LEU A N 1
ATOM 1838 C CA . LEU A 1 229 ? 2.755 -7.497 4.654 1.00 90.69 229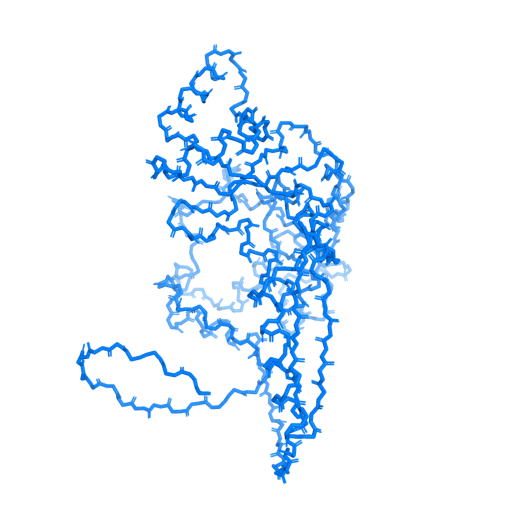 LEU A CA 1
ATOM 1839 C C . LEU A 1 229 ? 1.912 -7.774 5.907 1.00 90.69 229 LEU A C 1
ATOM 1841 O O . LEU A 1 229 ? 1.407 -8.882 6.066 1.00 90.69 229 LEU A O 1
ATOM 1845 N N . ALA A 1 230 ? 1.708 -6.771 6.766 1.00 86.69 230 ALA A N 1
ATOM 1846 C CA . ALA A 1 230 ? 0.818 -6.874 7.920 1.00 86.69 230 ALA A CA 1
ATOM 1847 C C . ALA A 1 230 ? -0.629 -7.194 7.514 1.00 86.69 230 ALA A C 1
ATOM 1849 O O . ALA A 1 230 ? -1.271 -8.026 8.149 1.00 86.69 230 ALA A O 1
ATOM 1850 N N . ILE A 1 231 ? -1.126 -6.567 6.442 1.00 86.00 231 ILE A N 1
ATOM 1851 C CA . ILE A 1 231 ? -2.472 -6.812 5.909 1.00 86.00 231 ILE A CA 1
ATOM 1852 C C . ILE A 1 231 ? -2.581 -8.229 5.344 1.00 86.00 231 ILE A C 1
ATOM 1854 O O . ILE A 1 231 ? -3.508 -8.942 5.714 1.00 86.00 231 ILE A O 1
ATOM 1858 N N . TYR A 1 232 ? -1.629 -8.659 4.507 1.00 86.25 232 TYR A N 1
ATOM 1859 C CA . TYR A 1 232 ? -1.590 -10.036 3.999 1.00 86.25 232 TYR A CA 1
ATOM 1860 C C . TYR A 1 232 ? -1.600 -11.047 5.148 1.00 86.25 232 TYR A C 1
ATOM 1862 O O . TYR A 1 232 ? -2.439 -11.944 5.170 1.00 86.25 232 TYR A O 1
ATOM 1870 N N . ARG A 1 233 ? -0.744 -10.844 6.157 1.00 84.12 233 ARG A N 1
ATOM 1871 C CA . ARG A 1 233 ? -0.675 -11.718 7.332 1.00 84.12 233 ARG A CA 1
ATOM 1872 C C . ARG A 1 233 ? -1.993 -11.764 8.101 1.00 84.12 233 ARG A C 1
ATOM 1874 O O . ARG A 1 233 ? -2.492 -12.854 8.350 1.00 84.12 233 ARG A O 1
ATOM 1881 N N . GLY A 1 234 ? -2.559 -10.611 8.458 1.00 77.19 234 GLY A N 1
ATOM 1882 C CA . GLY A 1 234 ? -3.795 -10.563 9.246 1.00 77.19 234 GLY A CA 1
ATOM 1883 C C . GLY A 1 234 ? -5.027 -11.078 8.499 1.00 77.19 234 GLY A C 1
ATOM 1884 O O . GLY A 1 234 ? -6.018 -11.429 9.127 1.00 77.19 234 GLY A O 1
ATOM 1885 N N . LEU A 1 235 ? -4.969 -11.154 7.168 1.00 79.06 235 LEU A N 1
ATOM 1886 C CA . LEU A 1 235 ? -6.006 -11.774 6.341 1.00 79.06 235 LEU A CA 1
ATOM 1887 C C . LEU A 1 235 ? -5.716 -13.253 6.024 1.00 79.06 235 LEU A C 1
ATOM 1889 O O . LEU A 1 235 ? -6.512 -13.895 5.340 1.00 79.06 235 LEU A O 1
ATOM 1893 N N . GLY A 1 236 ? -4.607 -13.808 6.528 1.00 78.06 236 GLY A N 1
ATOM 1894 C CA . GLY A 1 236 ? -4.204 -15.195 6.287 1.00 78.06 236 GLY A CA 1
ATOM 1895 C C . GLY A 1 236 ? -3.801 -15.466 4.836 1.00 78.06 236 GLY A C 1
ATOM 1896 O O . GLY A 1 236 ? -4.009 -16.566 4.329 1.00 78.06 236 GLY A O 1
ATOM 1897 N N . TRP A 1 237 ? -3.279 -14.457 4.142 1.00 83.38 237 TRP A N 1
ATOM 1898 C CA . TRP A 1 237 ? -2.895 -14.524 2.737 1.00 83.38 237 TRP A CA 1
ATOM 1899 C C . TRP A 1 237 ? -1.379 -14.578 2.570 1.00 83.38 237 TRP A C 1
ATOM 1901 O O . TRP A 1 237 ? -0.629 -13.949 3.318 1.00 83.38 237 TRP A O 1
ATOM 1911 N N . GLU A 1 238 ? -0.930 -15.272 1.526 1.00 86.81 238 GLU A N 1
ATOM 1912 C CA . GLU A 1 238 ? 0.464 -15.198 1.100 1.00 86.81 238 GLU A CA 1
ATOM 1913 C C . GLU A 1 238 ? 0.713 -13.896 0.323 1.00 86.81 238 GLU A C 1
ATOM 1915 O O . GLU A 1 238 ? -0.049 -13.582 -0.600 1.00 86.81 238 GLU A O 1
ATOM 1920 N N . PRO A 1 239 ? 1.743 -13.114 0.691 1.00 90.25 239 PRO A N 1
ATOM 1921 C CA . PRO A 1 239 ? 2.087 -11.902 -0.032 1.00 90.25 239 PRO A CA 1
ATOM 1922 C C . PRO A 1 239 ? 2.812 -12.226 -1.351 1.00 90.25 239 PRO A C 1
ATOM 1924 O O . PRO A 1 239 ? 3.576 -13.191 -1.415 1.00 90.25 239 PRO A O 1
ATOM 1927 N N . PRO A 1 240 ? 2.651 -11.389 -2.390 1.00 89.19 240 PRO A N 1
ATOM 1928 C CA . PRO A 1 240 ? 3.465 -11.463 -3.596 1.00 89.19 240 PRO A CA 1
ATOM 1929 C C . PRO A 1 240 ? 4.921 -11.063 -3.327 1.00 89.19 240 PRO A C 1
ATOM 1931 O O . PRO A 1 240 ? 5.259 -10.445 -2.314 1.00 89.19 240 PRO A O 1
ATOM 1934 N N . ILE A 1 241 ? 5.786 -11.368 -4.290 1.00 88.25 241 ILE A N 1
ATOM 1935 C CA . ILE A 1 241 ? 7.190 -10.962 -4.282 1.00 88.25 241 ILE A CA 1
ATOM 1936 C C . ILE A 1 241 ? 7.281 -9.465 -4.592 1.00 88.25 241 ILE A C 1
ATOM 1938 O O . ILE A 1 241 ? 6.753 -8.992 -5.598 1.00 88.25 241 ILE A O 1
ATOM 1942 N N . TYR A 1 242 ? 7.978 -8.710 -3.746 1.00 89.12 242 TYR A N 1
ATOM 1943 C CA . TYR A 1 242 ? 8.213 -7.283 -3.966 1.00 89.12 242 TYR A CA 1
ATOM 1944 C C . TYR A 1 242 ? 9.487 -7.046 -4.784 1.00 89.12 242 TYR A C 1
ATOM 1946 O O . TYR A 1 242 ? 10.528 -7.652 -4.525 1.00 89.12 242 TYR A O 1
ATOM 1954 N N . VAL A 1 243 ? 9.385 -6.148 -5.767 1.00 86.25 243 VAL A N 1
ATOM 1955 C CA . VAL A 1 243 ? 10.478 -5.697 -6.634 1.00 86.25 243 VAL A CA 1
ATOM 1956 C C . VAL A 1 243 ? 10.468 -4.165 -6.659 1.00 86.25 243 VAL A C 1
ATOM 1958 O O . VAL A 1 243 ? 9.708 -3.546 -7.410 1.00 86.25 243 VAL A O 1
ATOM 1961 N N . HIS A 1 244 ? 11.275 -3.532 -5.806 1.00 88.62 244 HIS A N 1
ATOM 1962 C CA . HIS A 1 244 ? 11.361 -2.072 -5.767 1.00 88.62 244 HIS A CA 1
ATOM 1963 C C . HIS A 1 244 ? 12.395 -1.539 -6.771 1.00 88.62 244 HIS A C 1
ATOM 1965 O O . HIS A 1 244 ? 13.571 -1.880 -6.712 1.00 88.62 244 HIS A O 1
ATOM 1971 N N . LEU A 1 245 ? 11.952 -0.684 -7.691 1.00 83.44 245 LEU A N 1
ATOM 1972 C CA . LEU A 1 245 ? 12.779 -0.062 -8.723 1.00 83.44 245 LEU A CA 1
ATOM 1973 C C . LEU A 1 245 ? 13.423 1.231 -8.192 1.00 83.44 245 LEU A C 1
ATOM 1975 O O . LEU A 1 245 ? 12.724 2.024 -7.549 1.00 83.44 245 LEU A O 1
ATOM 1979 N N . PRO A 1 246 ? 14.719 1.476 -8.459 1.00 83.50 246 PRO A N 1
ATOM 1980 C CA . PRO A 1 246 ? 15.406 2.676 -7.994 1.00 83.50 246 PRO A CA 1
ATOM 1981 C C . PRO A 1 246 ? 14.796 3.946 -8.594 1.00 83.50 246 PRO A C 1
ATOM 1983 O O . PRO A 1 246 ? 14.256 3.943 -9.702 1.00 83.50 246 PRO A O 1
ATOM 1986 N N . LEU A 1 247 ? 14.901 5.057 -7.866 1.00 83.56 247 LEU A N 1
ATOM 1987 C CA . LEU A 1 247 ? 14.451 6.348 -8.367 1.00 83.56 247 LEU A CA 1
ATOM 1988 C C . LEU A 1 247 ? 15.276 6.801 -9.573 1.00 83.56 247 LEU A C 1
ATOM 1990 O O . LEU A 1 247 ? 16.502 6.704 -9.599 1.00 83.56 247 LEU A O 1
ATOM 1994 N N . LEU A 1 248 ? 14.582 7.397 -10.540 1.00 81.19 248 LEU A N 1
ATOM 1995 C CA . LEU A 1 248 ? 15.212 8.108 -11.643 1.00 81.19 248 LEU A CA 1
ATOM 1996 C C . LEU A 1 248 ? 15.598 9.522 -11.204 1.00 81.19 248 LEU A C 1
ATOM 1998 O O . LEU A 1 248 ? 14.822 10.232 -10.551 1.00 81.19 248 LEU A O 1
ATOM 2002 N N . PHE A 1 249 ? 16.794 9.943 -11.600 1.00 79.31 249 PHE A N 1
ATOM 2003 C CA . PHE A 1 249 ? 17.333 11.272 -11.338 1.00 79.31 249 PHE A CA 1
ATOM 2004 C C . PHE A 1 249 ? 17.503 12.032 -12.648 1.00 79.31 249 PHE A C 1
ATOM 2006 O O . PHE A 1 249 ? 17.762 11.443 -13.695 1.00 79.31 249 PHE A O 1
ATOM 2013 N N . ASN A 1 250 ? 17.362 13.353 -12.592 1.00 77.75 250 ASN A N 1
ATOM 2014 C CA . ASN A 1 250 ? 17.733 14.206 -13.714 1.00 77.75 250 ASN A CA 1
ATOM 2015 C C . ASN A 1 250 ? 19.255 14.432 -13.762 1.00 77.75 250 ASN A C 1
ATOM 2017 O O . ASN A 1 250 ? 20.003 14.021 -12.873 1.00 77.75 250 ASN A O 1
ATOM 2021 N N . THR A 1 251 ? 19.710 15.158 -14.782 1.00 80.19 251 THR A N 1
ATOM 2022 C CA . THR A 1 251 ? 21.119 15.549 -14.959 1.00 80.19 251 THR A CA 1
ATOM 2023 C C . THR A 1 251 ? 21.683 16.355 -13.784 1.00 80.19 251 THR A C 1
ATOM 2025 O O . THR A 1 251 ? 22.876 16.287 -13.504 1.00 80.19 251 THR A O 1
ATOM 2028 N N . ASN A 1 252 ? 20.821 17.048 -13.037 1.00 81.56 252 ASN A N 1
ATOM 2029 C CA . ASN A 1 252 ? 21.172 17.804 -11.834 1.00 81.56 252 ASN A CA 1
ATOM 2030 C C . ASN A 1 252 ? 21.155 16.948 -10.553 1.00 81.56 252 ASN A C 1
ATOM 2032 O O . ASN A 1 252 ? 21.203 17.497 -9.453 1.00 81.56 252 ASN A O 1
ATOM 2036 N N . LYS A 1 253 ? 21.066 15.613 -10.671 1.00 78.50 253 LYS A N 1
ATOM 2037 C CA . LYS A 1 253 ? 21.004 14.649 -9.558 1.00 78.50 253 LYS A CA 1
ATOM 2038 C C . LYS A 1 253 ? 19.834 14.871 -8.594 1.00 78.50 253 LYS A C 1
ATOM 2040 O O . LYS A 1 253 ? 19.866 14.394 -7.461 1.00 78.50 253 LYS A O 1
ATOM 2045 N N . THR A 1 254 ? 18.781 15.564 -9.021 1.00 77.94 254 THR A N 1
ATOM 2046 C CA . THR A 1 254 ? 17.535 15.659 -8.255 1.00 77.94 254 THR A CA 1
ATOM 2047 C C . THR A 1 254 ? 16.523 14.645 -8.771 1.00 77.94 254 THR A C 1
ATOM 2049 O O . THR A 1 254 ? 16.552 14.256 -9.941 1.00 77.94 254 THR A O 1
ATOM 2052 N N . LYS A 1 255 ? 15.646 14.169 -7.877 1.00 77.19 255 LYS A N 1
ATOM 2053 C CA . LYS A 1 255 ? 14.598 13.201 -8.220 1.00 77.19 255 LYS A CA 1
ATOM 2054 C C . LYS A 1 255 ? 13.795 13.722 -9.410 1.00 77.19 255 LYS A C 1
ATOM 2056 O O . LYS A 1 255 ? 13.313 14.858 -9.382 1.00 77.19 255 LYS A O 1
ATOM 2061 N N . LEU A 1 256 ? 13.621 12.878 -10.423 1.00 77.12 256 LEU A N 1
ATOM 2062 C CA . LEU A 1 256 ? 12.788 13.200 -11.568 1.00 77.12 256 LEU A CA 1
ATOM 2063 C C . LEU A 1 256 ? 11.352 13.455 -11.079 1.00 77.12 256 LEU A C 1
ATOM 2065 O O . LEU A 1 256 ? 10.749 12.627 -10.391 1.00 77.12 256 LEU A O 1
ATOM 2069 N N . SER A 1 257 ? 10.823 14.644 -11.359 1.00 69.19 257 SER A N 1
ATOM 2070 C CA . SER A 1 257 ? 9.555 15.111 -10.799 1.00 69.19 257 SER A CA 1
ATOM 2071 C C . SER A 1 257 ? 8.686 15.667 -11.908 1.00 69.19 257 SER A C 1
ATOM 2073 O O . SER A 1 257 ? 9.193 16.394 -12.750 1.00 69.19 257 SER A O 1
ATOM 2075 N N . LYS A 1 258 ? 7.371 15.424 -11.852 1.00 63.75 258 LYS A N 1
ATOM 2076 C CA . LYS A 1 258 ? 6.383 15.938 -12.825 1.00 63.75 258 LYS A CA 1
ATOM 2077 C C . LYS A 1 258 ? 6.379 17.468 -12.997 1.00 63.75 258 LYS A C 1
ATOM 2079 O O . LYS A 1 258 ? 5.671 17.973 -13.854 1.00 63.75 258 LYS A O 1
ATOM 2084 N N . ARG A 1 259 ? 7.094 18.214 -12.148 1.00 65.00 259 ARG A N 1
ATOM 2085 C CA . ARG A 1 259 ? 7.162 19.684 -12.165 1.00 65.00 259 ARG A CA 1
ATOM 2086 C C . ARG A 1 259 ? 8.382 20.224 -12.917 1.00 65.00 259 ARG A C 1
ATOM 2088 O O . ARG A 1 259 ? 8.503 21.436 -13.049 1.00 65.00 259 ARG A O 1
ATOM 2095 N N . THR A 1 260 ? 9.285 19.359 -13.376 1.00 55.94 260 THR A N 1
ATOM 2096 C CA . THR A 1 260 ? 10.562 19.747 -13.986 1.00 55.94 260 THR A CA 1
ATOM 2097 C C . THR A 1 260 ? 10.791 19.017 -15.313 1.00 55.94 260 THR A C 1
ATOM 2099 O O . THR A 1 260 ? 11.190 17.859 -15.306 1.00 55.94 260 THR A O 1
ATOM 2102 N N . GLY A 1 261 ? 10.614 19.720 -16.440 1.00 61.75 261 GLY A N 1
ATOM 2103 C CA . GLY A 1 261 ? 10.984 19.248 -17.788 1.00 61.75 261 GLY A CA 1
ATOM 2104 C C . GLY A 1 261 ? 9.980 18.301 -18.462 1.00 61.75 261 GLY A C 1
ATOM 2105 O O . GLY A 1 261 ? 8.808 18.277 -18.095 1.00 61.75 261 GLY A O 1
ATOM 2106 N N . ASP A 1 262 ? 10.456 17.538 -19.454 1.00 58.84 262 ASP A N 1
ATOM 2107 C CA . ASP A 1 262 ? 9.688 16.499 -20.163 1.00 58.84 262 ASP A CA 1
ATOM 2108 C C . ASP A 1 262 ? 9.668 15.216 -19.339 1.00 58.84 262 ASP A C 1
ATOM 2110 O O . ASP A 1 262 ? 10.561 14.378 -19.414 1.00 58.84 262 ASP A O 1
ATOM 2114 N N . VAL A 1 263 ? 8.671 15.088 -18.482 1.00 65.81 263 VAL A N 1
ATOM 2115 C CA . VAL A 1 263 ? 8.549 13.960 -17.541 1.00 65.81 263 VAL A CA 1
ATOM 2116 C C . VAL A 1 263 ? 7.386 13.057 -17.905 1.00 65.81 263 VAL A C 1
ATOM 2118 O O . VAL A 1 263 ? 7.295 11.918 -17.451 1.00 65.81 263 VAL A O 1
ATOM 2121 N N . ASP A 1 264 ? 6.463 13.591 -18.690 1.00 75.62 264 ASP A N 1
ATOM 2122 C CA . ASP A 1 264 ? 5.324 12.901 -19.244 1.00 75.62 264 ASP A CA 1
ATOM 2123 C C . ASP A 1 264 ? 5.667 12.321 -20.621 1.00 75.62 264 ASP A C 1
ATOM 2125 O O . ASP A 1 264 ? 6.368 12.924 -21.433 1.00 75.62 264 ASP A O 1
ATOM 2129 N N . VAL A 1 265 ? 5.133 11.129 -20.888 1.00 78.19 265 VAL A N 1
ATOM 2130 C CA . VAL A 1 265 ? 5.320 10.419 -22.162 1.00 78.19 265 VAL A CA 1
ATOM 2131 C C . VAL A 1 265 ? 4.769 11.236 -23.341 1.00 78.19 265 VAL A C 1
ATOM 2133 O O . VAL A 1 265 ? 5.323 11.186 -24.440 1.00 78.19 265 VAL A O 1
ATOM 2136 N N . ASP A 1 266 ? 3.714 12.025 -23.113 1.00 79.25 266 ASP A N 1
ATOM 2137 C CA . ASP A 1 266 ? 3.088 12.860 -24.140 1.00 79.25 266 ASP A CA 1
ATOM 2138 C C . ASP A 1 266 ? 4.023 13.981 -24.627 1.00 79.25 266 ASP A C 1
ATOM 2140 O O . ASP A 1 266 ? 4.056 14.253 -25.828 1.00 79.25 266 ASP A O 1
ATOM 2144 N N . SER A 1 267 ? 4.845 14.582 -23.758 1.00 81.12 267 SER A N 1
ATOM 2145 C CA . SER A 1 267 ? 5.851 15.568 -24.175 1.00 81.12 267 SER A CA 1
ATOM 2146 C C . SER A 1 267 ? 6.873 14.977 -25.153 1.00 81.12 267 SER A C 1
ATOM 2148 O O . SER A 1 267 ? 7.099 15.543 -26.225 1.00 81.12 267 SER A O 1
ATOM 2150 N N . TYR A 1 268 ? 7.435 13.798 -24.854 1.00 82.44 268 TYR A N 1
ATOM 2151 C CA . TYR A 1 268 ? 8.352 13.106 -25.772 1.00 82.44 268 TYR A CA 1
ATOM 2152 C C . TYR A 1 268 ? 7.686 12.807 -27.115 1.00 82.44 268 TYR A C 1
ATOM 2154 O O . TYR A 1 268 ? 8.251 13.067 -28.178 1.00 82.44 268 TYR A O 1
ATOM 2162 N N . ARG A 1 269 ? 6.442 12.333 -27.089 1.00 81.31 269 ARG A N 1
ATOM 2163 C CA . ARG A 1 269 ? 5.683 12.090 -28.314 1.00 81.31 269 ARG A CA 1
ATOM 2164 C C . ARG A 1 269 ? 5.472 13.372 -29.128 1.00 81.31 269 ARG A C 1
ATOM 2166 O O . ARG A 1 269 ? 5.691 13.362 -30.336 1.00 81.31 269 ARG A O 1
ATOM 2173 N N . ASN A 1 270 ? 5.087 14.477 -28.488 1.00 86.69 270 ASN A N 1
ATOM 2174 C CA . ASN A 1 270 ? 4.866 15.769 -29.152 1.00 86.69 270 ASN A CA 1
ATOM 2175 C C . ASN A 1 270 ? 6.154 16.358 -29.748 1.00 86.69 270 ASN A C 1
ATOM 2177 O O . ASN A 1 270 ? 6.095 17.104 -30.721 1.00 86.69 270 ASN A O 1
ATOM 2181 N N . LYS A 1 271 ? 7.318 15.991 -29.202 1.00 90.75 271 LYS A N 1
ATOM 2182 C CA . LYS A 1 271 ? 8.638 16.334 -29.751 1.00 90.75 271 LYS A CA 1
ATOM 2183 C C . LYS A 1 271 ? 9.081 15.440 -30.912 1.00 90.75 271 LYS A C 1
ATOM 2185 O O . LYS A 1 271 ? 10.155 15.662 -31.461 1.00 90.75 271 LYS A O 1
ATOM 2190 N N . GLY A 1 272 ? 8.270 14.455 -31.297 1.00 91.75 272 GLY A N 1
ATOM 2191 C CA . GLY A 1 272 ? 8.537 13.576 -32.433 1.00 91.75 272 GLY A CA 1
ATOM 2192 C C . GLY A 1 272 ? 9.431 12.378 -32.114 1.00 91.75 272 GLY A C 1
ATOM 2193 O O . GLY A 1 272 ? 9.948 11.757 -33.040 1.00 91.75 272 GLY A O 1
ATOM 2194 N N . TYR A 1 273 ? 9.619 12.028 -30.836 1.00 88.94 273 TYR A N 1
ATOM 2195 C CA . TYR A 1 273 ? 10.334 10.800 -30.485 1.00 88.94 273 TYR A CA 1
ATOM 2196 C C . TYR A 1 273 ? 9.524 9.570 -30.909 1.00 88.94 273 TYR A C 1
ATOM 2198 O O . TYR A 1 273 ? 8.317 9.484 -30.666 1.00 88.94 273 TYR A O 1
ATOM 2206 N N . LEU A 1 274 ? 10.210 8.602 -31.518 1.00 89.94 274 LEU A N 1
ATOM 2207 C CA . LEU A 1 274 ? 9.613 7.329 -31.912 1.00 89.94 274 LEU A CA 1
ATOM 2208 C C . LEU A 1 274 ? 9.296 6.477 -30.666 1.00 89.94 274 LEU A C 1
ATOM 2210 O O . LEU A 1 274 ? 10.131 6.423 -29.756 1.00 89.94 274 LEU A O 1
ATOM 2214 N N . PRO A 1 275 ? 8.139 5.788 -30.604 1.00 85.00 275 PRO A N 1
ATOM 2215 C CA . PRO A 1 275 ? 7.795 4.906 -29.487 1.00 85.00 275 PRO A CA 1
ATOM 2216 C C . PRO A 1 275 ? 8.871 3.858 -29.187 1.00 85.00 275 PRO A C 1
ATOM 2218 O O . PRO A 1 275 ? 9.202 3.634 -28.027 1.00 85.00 275 PRO A O 1
ATOM 2221 N N . GLU A 1 276 ? 9.462 3.266 -30.221 1.00 86.81 276 GLU A N 1
ATOM 2222 C CA . GLU A 1 276 ? 10.519 2.259 -30.125 1.00 86.81 276 GLU A CA 1
ATOM 2223 C C . GLU A 1 276 ? 11.780 2.839 -29.476 1.00 86.81 276 GLU A C 1
ATOM 2225 O O . GLU A 1 276 ? 12.377 2.212 -28.604 1.00 86.81 276 GLU A O 1
ATOM 2230 N N . ALA A 1 277 ? 12.144 4.074 -29.841 1.00 88.00 277 ALA A N 1
ATOM 2231 C CA . ALA A 1 277 ? 13.285 4.771 -29.256 1.00 88.00 277 ALA A CA 1
ATOM 2232 C C . ALA A 1 277 ? 13.055 5.081 -27.768 1.00 88.00 277 ALA A C 1
ATOM 2234 O O . ALA A 1 277 ? 13.972 4.925 -26.964 1.00 88.00 277 ALA A O 1
ATOM 2235 N N . ILE A 1 278 ? 11.831 5.470 -27.387 1.00 85.62 278 ILE A N 1
ATOM 2236 C CA . ILE A 1 278 ? 11.468 5.714 -25.983 1.00 85.62 278 ILE A CA 1
ATOM 2237 C C . ILE A 1 278 ? 11.465 4.415 -25.176 1.00 85.62 278 ILE A C 1
ATOM 2239 O O . ILE A 1 278 ? 11.999 4.401 -24.071 1.00 85.62 278 ILE A O 1
ATOM 2243 N N . LEU A 1 279 ? 10.905 3.324 -25.707 1.00 83.31 279 LEU A N 1
ATOM 2244 C CA . LEU A 1 279 ? 10.893 2.025 -25.028 1.00 83.31 279 LEU A CA 1
ATOM 2245 C C . LEU A 1 279 ? 12.312 1.491 -24.811 1.00 83.31 279 LEU A C 1
ATOM 2247 O O . LEU A 1 279 ? 12.637 1.093 -23.695 1.00 83.31 279 LEU A O 1
ATOM 2251 N N . ASN A 1 280 ? 13.163 1.555 -25.839 1.00 86.88 280 ASN A N 1
ATOM 2252 C CA . ASN A 1 280 ? 14.571 1.190 -25.727 1.00 86.88 280 ASN A CA 1
ATOM 2253 C C . ASN A 1 280 ? 15.280 2.060 -24.679 1.00 86.88 280 ASN A C 1
ATOM 2255 O O . ASN A 1 280 ? 15.887 1.534 -23.755 1.00 86.88 280 ASN A O 1
ATOM 2259 N N . PHE A 1 281 ? 15.138 3.388 -24.757 1.00 87.19 281 PHE A N 1
ATOM 2260 C CA . PHE A 1 281 ? 15.748 4.307 -23.792 1.00 87.19 281 PHE A CA 1
ATOM 2261 C C . PHE A 1 281 ? 15.312 4.023 -22.347 1.00 87.19 281 PHE A C 1
ATOM 2263 O O . PHE A 1 281 ? 16.159 3.924 -21.464 1.00 87.19 281 PHE A O 1
ATOM 2270 N N . VAL A 1 282 ? 14.006 3.851 -22.103 1.00 84.88 282 VAL A N 1
ATOM 2271 C CA . VAL A 1 282 ? 13.457 3.566 -20.767 1.00 84.88 282 VAL A CA 1
ATOM 2272 C C . VAL A 1 282 ? 13.916 2.209 -20.246 1.00 84.88 282 VAL A C 1
ATOM 2274 O O . VAL A 1 282 ? 14.178 2.095 -19.051 1.00 84.88 282 VAL A O 1
ATOM 2277 N N . ALA A 1 283 ? 14.056 1.200 -21.111 1.00 82.69 283 ALA A N 1
ATOM 2278 C CA . ALA A 1 283 ? 14.549 -0.111 -20.705 1.00 82.69 283 ALA A CA 1
ATOM 2279 C C . ALA A 1 283 ? 15.936 -0.013 -20.057 1.00 82.69 283 ALA A C 1
ATOM 2281 O O . ALA A 1 283 ? 16.155 -0.632 -19.025 1.00 82.69 283 ALA A O 1
ATOM 2282 N N . PHE A 1 284 ? 16.833 0.829 -20.578 1.00 82.38 284 PHE A N 1
ATOM 2283 C CA . PHE A 1 284 ? 18.179 1.014 -20.022 1.00 82.38 284 PHE A CA 1
ATOM 2284 C C . PHE A 1 284 ? 18.239 1.908 -18.767 1.00 82.38 284 PHE A C 1
ATOM 2286 O O . PHE A 1 284 ? 19.301 2.050 -18.154 1.00 82.38 284 PHE A O 1
ATOM 2293 N N . LEU A 1 285 ? 17.119 2.487 -18.317 1.00 80.50 285 LEU A N 1
ATOM 2294 C CA . LEU A 1 285 ? 17.066 3.284 -17.088 1.00 80.50 285 LEU A CA 1
ATOM 2295 C C . LEU A 1 285 ? 17.047 2.389 -15.840 1.00 80.50 285 LEU A C 1
ATOM 2297 O O . LEU A 1 285 ? 16.009 2.158 -15.223 1.00 80.50 285 LEU A O 1
ATOM 2301 N N . GLY A 1 286 ? 18.230 1.918 -15.446 1.00 73.06 286 GLY A N 1
ATOM 2302 C CA . GLY A 1 286 ? 18.419 1.046 -14.281 1.00 73.06 286 GLY A CA 1
ATOM 2303 C C . GLY A 1 286 ? 18.599 -0.433 -14.627 1.00 73.06 286 GLY A C 1
ATOM 2304 O O . GLY A 1 286 ? 18.635 -1.263 -13.720 1.00 73.06 286 GLY A O 1
ATOM 2305 N N . TRP A 1 287 ? 18.753 -0.760 -15.912 1.00 77.88 287 TRP A N 1
ATOM 2306 C CA . TRP A 1 287 ? 19.042 -2.105 -16.398 1.00 77.88 287 TRP A CA 1
ATOM 2307 C C . TRP A 1 287 ? 20.169 -2.082 -17.423 1.00 77.88 287 TRP A C 1
ATOM 2309 O O . TRP A 1 287 ? 20.158 -1.301 -18.370 1.00 77.88 287 TRP A O 1
ATOM 2319 N N . THR A 1 288 ? 21.117 -2.996 -17.262 1.00 77.75 288 THR A N 1
ATOM 2320 C CA . THR A 1 288 ? 22.077 -3.343 -18.307 1.00 77.75 288 THR A CA 1
ATOM 2321 C C . THR A 1 288 ? 21.979 -4.851 -18.521 1.00 77.75 288 THR A C 1
ATOM 2323 O O . THR A 1 288 ? 22.307 -5.606 -17.598 1.00 77.75 288 THR A O 1
ATOM 2326 N N . PRO A 1 289 ? 21.491 -5.318 -19.685 1.00 72.19 289 PRO A N 1
ATOM 2327 C CA . PRO A 1 289 ? 21.418 -6.740 -19.977 1.00 72.19 289 PRO A CA 1
ATOM 2328 C C . PRO A 1 289 ? 22.806 -7.382 -19.879 1.00 72.19 289 PRO A C 1
ATOM 2330 O O . PRO A 1 289 ? 23.781 -6.902 -20.458 1.00 72.19 289 PRO A O 1
ATOM 2333 N N . LYS A 1 290 ? 22.915 -8.476 -19.120 1.00 69.50 290 LYS A N 1
ATOM 2334 C CA . LYS A 1 290 ? 24.187 -9.195 -18.976 1.00 69.50 290 LYS A CA 1
ATOM 2335 C C . LYS A 1 290 ? 24.603 -9.783 -20.324 1.00 69.50 290 LYS A C 1
ATOM 2337 O O . LYS A 1 290 ? 23.771 -10.323 -21.045 1.00 69.50 290 LYS A O 1
ATOM 2342 N N . ASN A 1 291 ? 25.901 -9.737 -20.623 1.00 68.69 291 ASN A N 1
ATOM 2343 C CA . ASN A 1 291 ? 26.501 -10.330 -21.826 1.00 68.69 291 ASN A CA 1
ATOM 2344 C C . ASN A 1 291 ? 25.979 -9.767 -23.163 1.00 68.69 291 ASN A C 1
ATOM 2346 O O . ASN A 1 291 ? 26.122 -10.420 -24.194 1.00 68.69 291 ASN A O 1
ATOM 2350 N N . ASN A 1 292 ? 25.411 -8.558 -23.167 1.00 69.88 292 ASN A N 1
ATOM 2351 C CA . ASN A 1 292 ? 25.008 -7.864 -24.384 1.00 69.88 292 ASN A CA 1
ATOM 2352 C C . ASN A 1 292 ? 25.567 -6.436 -24.380 1.00 69.88 292 ASN A C 1
ATOM 2354 O O . ASN A 1 292 ? 25.318 -5.674 -23.452 1.00 69.88 292 ASN A O 1
ATOM 2358 N N . SER A 1 293 ? 26.331 -6.082 -25.413 1.00 76.50 293 SER A N 1
ATOM 2359 C CA . SER A 1 293 ? 26.865 -4.728 -25.615 1.00 76.50 293 SER A CA 1
ATOM 2360 C C . SER A 1 293 ? 26.001 -3.871 -26.545 1.00 76.50 293 SER A C 1
ATOM 2362 O O . SER A 1 293 ? 26.353 -2.728 -26.824 1.00 76.50 293 SER A O 1
ATOM 2364 N N . LYS A 1 294 ? 24.888 -4.409 -27.063 1.00 84.19 294 LYS A N 1
ATOM 2365 C CA . LYS A 1 294 ? 23.963 -3.657 -27.913 1.00 84.19 294 LYS A CA 1
ATOM 2366 C C . LYS A 1 294 ? 23.086 -2.747 -27.057 1.00 84.19 294 LYS A C 1
ATOM 2368 O O . LYS A 1 294 ? 22.362 -3.217 -26.187 1.00 84.19 294 LYS A O 1
ATOM 2373 N N . GLU A 1 295 ? 23.098 -1.462 -27.389 1.00 85.06 295 GLU A N 1
ATOM 2374 C CA . GLU A 1 295 ? 22.248 -0.435 -26.766 1.00 85.06 295 GLU A CA 1
ATOM 2375 C C . GLU A 1 295 ? 20.985 -0.125 -27.583 1.00 85.06 295 GLU A C 1
ATOM 2377 O O . GLU A 1 295 ? 20.153 0.678 -27.170 1.00 85.06 295 GLU A O 1
ATOM 2382 N N . ILE A 1 296 ? 20.839 -0.746 -28.758 1.00 90.31 296 ILE A N 1
ATOM 2383 C CA . ILE A 1 296 ? 19.660 -0.628 -29.618 1.00 90.31 296 ILE A CA 1
ATOM 2384 C C . ILE A 1 296 ? 19.036 -2.013 -29.727 1.00 90.31 296 ILE A C 1
ATOM 2386 O O . ILE A 1 296 ? 19.583 -2.897 -30.390 1.00 90.31 296 ILE A O 1
ATOM 2390 N N . LEU A 1 297 ? 17.909 -2.185 -29.050 1.00 86.44 297 LEU A N 1
ATOM 2391 C CA . LEU A 1 297 ? 17.156 -3.423 -28.950 1.00 86.44 297 LEU A CA 1
ATOM 2392 C C . LEU A 1 297 ? 15.690 -3.150 -29.287 1.00 86.44 297 LEU A C 1
ATOM 2394 O O . LEU A 1 297 ? 15.125 -2.119 -28.913 1.00 86.44 297 LEU A O 1
ATOM 2398 N N . SER A 1 298 ? 15.070 -4.073 -30.017 1.00 86.12 298 SER A N 1
ATOM 2399 C CA . SER A 1 298 ? 13.624 -4.048 -30.218 1.00 86.12 298 SER A CA 1
ATOM 2400 C C . SER A 1 298 ? 12.893 -4.482 -28.943 1.00 86.12 298 SER A C 1
ATOM 2402 O O . SER A 1 298 ? 13.487 -5.055 -28.030 1.00 86.12 298 SER A O 1
ATOM 2404 N N . LEU A 1 299 ? 11.582 -4.236 -28.873 1.00 79.56 299 LEU A N 1
ATOM 2405 C CA . LEU A 1 299 ? 10.768 -4.731 -27.760 1.00 79.56 299 LEU A CA 1
ATOM 2406 C C . LEU A 1 299 ? 10.802 -6.265 -27.667 1.00 79.56 299 LEU A C 1
ATOM 2408 O O . LEU A 1 299 ? 10.842 -6.797 -26.561 1.00 79.56 299 LEU A O 1
ATOM 2412 N N . ASP A 1 300 ? 10.834 -6.950 -28.812 1.00 83.25 300 ASP A N 1
ATOM 2413 C CA . ASP A 1 300 ? 10.935 -8.409 -28.871 1.00 83.25 300 ASP A CA 1
ATOM 2414 C C . ASP A 1 300 ? 12.283 -8.872 -28.302 1.00 83.25 300 ASP A C 1
ATOM 2416 O O . ASP A 1 300 ? 12.303 -9.730 -27.421 1.00 83.25 300 ASP A O 1
ATOM 2420 N N . ASP A 1 301 ? 13.393 -8.228 -28.690 1.00 84.62 301 ASP A N 1
ATOM 2421 C CA . ASP A 1 301 ? 14.715 -8.522 -28.117 1.00 84.62 301 ASP A CA 1
ATOM 2422 C C . ASP A 1 301 ? 14.718 -8.332 -26.592 1.00 84.62 301 ASP A C 1
ATOM 2424 O O . ASP A 1 301 ? 15.212 -9.189 -25.866 1.00 84.62 301 ASP A O 1
ATOM 2428 N N . LEU A 1 302 ? 14.157 -7.221 -26.095 1.00 81.44 302 LEU A N 1
ATOM 2429 C CA . LEU A 1 302 ? 14.087 -6.920 -24.660 1.00 81.44 302 LEU A CA 1
ATOM 2430 C C . LEU A 1 302 ? 13.221 -7.934 -23.896 1.00 81.44 302 LEU A C 1
ATOM 2432 O O . LEU A 1 302 ? 13.503 -8.211 -22.733 1.00 81.44 302 LEU A O 1
ATOM 2436 N N . SER A 1 303 ? 12.180 -8.483 -24.530 1.00 79.38 303 SER A N 1
ATOM 2437 C CA . SER A 1 303 ? 11.256 -9.439 -23.905 1.00 79.38 303 SER A CA 1
ATOM 2438 C C . SER A 1 303 ? 11.864 -10.822 -23.659 1.00 79.38 303 SER A C 1
ATOM 2440 O O . SER A 1 303 ? 11.445 -11.516 -22.735 1.00 79.38 303 SER A O 1
ATOM 2442 N N . GLU A 1 304 ? 12.885 -11.191 -24.435 1.00 81.62 304 GLU A N 1
ATOM 2443 C CA . GLU A 1 304 ? 13.650 -12.434 -24.268 1.00 81.62 304 GLU A CA 1
ATOM 2444 C C . GLU A 1 304 ? 14.734 -12.315 -23.180 1.00 81.62 304 GLU A C 1
ATOM 2446 O O . GLU A 1 304 ? 15.389 -13.296 -22.821 1.00 81.62 304 GLU A O 1
ATOM 2451 N N . MET A 1 305 ? 14.954 -11.109 -22.647 1.00 79.88 305 MET A N 1
ATOM 2452 C CA . MET A 1 305 ? 15.966 -10.844 -21.630 1.00 79.88 305 MET A CA 1
ATOM 2453 C C . MET A 1 305 ? 15.344 -10.758 -20.235 1.00 79.88 305 MET A C 1
ATOM 2455 O O . MET A 1 305 ? 14.227 -10.280 -20.045 1.00 79.88 305 MET A O 1
ATOM 2459 N N . GLU A 1 306 ? 16.100 -11.176 -19.218 1.00 71.50 306 GLU A N 1
ATOM 2460 C CA . GLU A 1 306 ? 15.651 -11.060 -17.832 1.00 71.50 306 GLU A CA 1
ATOM 2461 C C . GLU A 1 306 ? 15.856 -9.614 -17.331 1.00 71.50 306 GLU A C 1
ATOM 2463 O O . GLU A 1 306 ? 17.002 -9.136 -17.292 1.00 71.50 306 GLU A O 1
ATOM 2468 N N . PRO A 1 307 ? 14.782 -8.897 -16.939 1.00 68.12 307 PRO A N 1
ATOM 2469 C CA . PRO A 1 307 ? 14.907 -7.573 -16.337 1.00 68.12 307 PRO A CA 1
ATOM 2470 C C . PRO A 1 307 ? 15.701 -7.664 -15.024 1.00 68.12 307 PRO A C 1
ATOM 2472 O O . PRO A 1 307 ? 15.816 -8.745 -14.439 1.00 68.12 307 PRO A O 1
ATOM 2475 N N . PRO A 1 308 ? 16.265 -6.556 -14.514 1.00 63.47 308 PRO A N 1
ATOM 2476 C CA . PRO A 1 308 ? 17.165 -6.597 -13.374 1.00 63.47 308 PRO A CA 1
ATOM 2477 C C . PRO A 1 308 ? 16.363 -6.866 -12.098 1.00 63.47 308 PRO A C 1
ATOM 2479 O O . PRO A 1 308 ? 15.939 -5.966 -11.380 1.00 63.47 308 PRO A O 1
ATOM 2482 N N . LEU A 1 309 ? 16.175 -8.147 -11.800 1.00 62.97 309 LEU A N 1
ATOM 2483 C CA . LEU A 1 309 ? 15.580 -8.655 -10.567 1.00 62.97 309 LEU A CA 1
ATOM 2484 C C . LEU A 1 309 ? 16.594 -8.698 -9.415 1.00 62.97 309 LEU A C 1
ATOM 2486 O O . LEU A 1 309 ? 16.394 -9.408 -8.439 1.00 62.97 309 LEU A O 1
ATOM 2490 N N . CYS A 1 310 ? 17.722 -8.010 -9.543 1.00 55.59 310 CYS A N 1
ATOM 2491 C CA . CYS A 1 310 ? 18.764 -7.921 -8.533 1.00 55.59 310 CYS A CA 1
ATOM 2492 C C . CYS A 1 310 ? 19.634 -6.708 -8.869 1.00 55.59 310 CYS A C 1
ATOM 2494 O O . CYS A 1 310 ? 19.866 -6.443 -10.053 1.00 55.59 310 CYS A O 1
ATOM 2496 N N . ARG A 1 311 ? 20.180 -6.006 -7.867 1.00 52.16 311 ARG A N 1
ATOM 2497 C CA . ARG A 1 311 ? 21.364 -5.176 -8.119 1.00 52.16 311 ARG A CA 1
ATOM 2498 C C . ARG A 1 311 ? 22.459 -6.102 -8.646 1.00 52.16 311 ARG A C 1
ATOM 2500 O O . ARG A 1 311 ? 23.068 -6.842 -7.878 1.00 52.16 311 ARG A O 1
ATOM 2507 N N . SER A 1 312 ? 22.740 -6.059 -9.947 1.00 42.78 312 SER A N 1
ATOM 2508 C CA . SER A 1 312 ? 24.091 -6.377 -10.393 1.00 42.78 312 SER A CA 1
ATOM 2509 C C . SER A 1 312 ? 24.998 -5.439 -9.611 1.00 42.78 312 SER A C 1
ATOM 2511 O O . SER A 1 312 ? 24.806 -4.226 -9.669 1.00 42.78 312 SER A O 1
ATOM 2513 N N . SER A 1 313 ? 25.884 -6.008 -8.799 1.00 34.28 313 SER A N 1
ATOM 2514 C CA . SER A 1 313 ? 26.982 -5.290 -8.168 1.00 34.28 313 SER A CA 1
ATOM 2515 C C . SER A 1 313 ? 27.646 -4.421 -9.235 1.00 34.28 313 SER A C 1
ATOM 2517 O O . SER A 1 313 ? 28.298 -4.961 -10.130 1.00 34.28 313 SER A O 1
ATOM 2519 N N . LEU A 1 314 ? 27.353 -3.119 -9.189 1.00 30.91 314 LEU A N 1
ATOM 2520 C CA . LEU A 1 314 ? 28.153 -2.089 -9.840 1.00 30.91 314 LEU A CA 1
ATOM 2521 C C . LEU A 1 314 ? 29.550 -2.115 -9.225 1.00 30.91 314 LEU A C 1
ATOM 2523 O O . LEU A 1 314 ? 29.624 -2.290 -7.984 1.00 30.91 314 LEU A O 1
#

pLDDT: mean 71.01, std 22.16, range [19.39, 95.5]

Secondary structure (DSSP, 8-state):
----PPP-------------S---------TT--HHHHHHHHGGG-----------------EEEE---SSSS--HHHHHHHHHHHHHHHHTT-EEEE----GGGS--EEEE---HHHHHHHHHHHHHTT-------GGGG--HHHHHHHHHTT---EEEE---GGGGEEEETTTEEEE--GGG----EEE-TTSPBPHHHHHHHHHHHTT--EEEEEGGGGGGHHHHHHHHHHTT-PPPEEEEEPPPB-TTSSBP-TTSSS-SHHHHHHTT--HHHHHHHHHTSS---TT---S---HHHHHTSPP-SS----

Sequence (314 aa):
MLLIRFRNASKAHSINIKYTSAIVLKRDIIPTYTPQNLLLLKTFYSTKNVKIEESDNLSRDIRVRFAPSPTGKLHLGGLRTALYNYLFARKNKGKFVLRIEDTDKDDLAYKCFCSSSTLEEIRNKALKEGKIPVYDKRCSMLNKDKINSLENEGKPYTIRLKCPSDTNIINDRVYGTIKMGASQQDDAVLIKSDGTPTYHMAHPVDDHLMKITHIFRGEEWLPSTPKHLAIYRGLGWEPPIYVHLPLLFNTNKTKLSKRTGDVDVDSYRNKGYLPEAILNFVAFLGWTPKNNSKEILSLDDLSEMEPPLCRSSL

Radius of gyration: 25.61 Å; chains: 1; bounding box: 64×51×59 Å

InterPro domains:
  IPR000924 Glutamyl/glutaminyl-tRNA synthetase [PR00987] (65-77)
  IPR000924 Glutamyl/glutaminyl-tRNA synthetase [PR00987] (79-90)
  IPR000924 Glutamyl/glutaminyl-tRNA synthetase [PR00987] (94-107)
  IPR001412 Aminoacyl-tRNA synthetase, class I, conserved site [PS00178] (68-79)
  IPR014729 Rossmann-like alpha/beta/alpha sandwich fold [G3DSA:3.40.50.620] (37-106)
  IPR014729 Rossmann-like alpha/beta/alpha sandwich fold [G3DSA:3.40.50.620] (107-306)
  IPR02005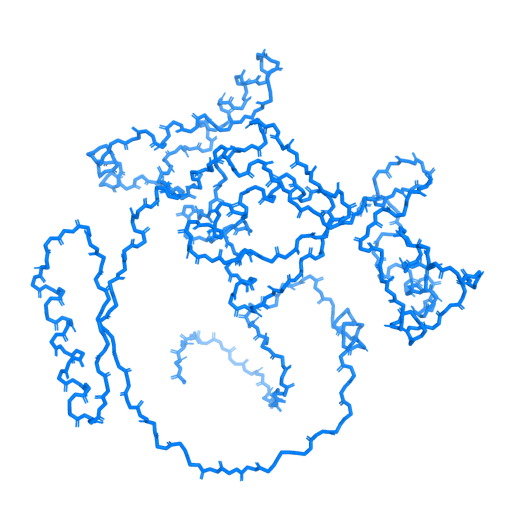8 Glutamyl/glutaminyl-tRNA synthetase, class Ib, catalytic domain [PF00749] (62-105)
  IPR020058 Glutamyl/glutaminyl-tRNA synthetase, class Ib, catalytic domain [PF00749] (107-305)
  IPR049940 Glutamyl-Q tRNA(Asp) synthetase/Glutamate--tRNA ligase [PTHR43311] (106-303)

Organism: NCBI:txid133412

Foldseek 3Di:
DDDDDDDDDDDDDDDDDDDDDDPPPDPPDPVPDDPVNVVVVVVVVDDPDDDDDDDDDDPDQDEFEQEEEVPDDQDPVSVVVLVVRVVVCVVSVHYYDYHYPPLVPDPFKFKALDDPVNLVVQCVVCVVVVHDRAPPCVRVPDDPVVVVVCVVVVRFIFIWTPQDQVLQWAQALAPGTGGHDPRLRGGHTQAGSVRHGDCLNCVLVVCVVSVPAEDEEACVCVSSRSSSVSVCVSVVHDDHHYYHDYFDADPVRHGQDPVDDCNDPVVCVVVPHDPQNVVLVVLPRRFDFPPDPDSRDGPVRSVVTDRPSYPPPD